Protein AF-A0A2V7W7E6-F1 (afdb_monomer_lite)

pLDDT: mean 88.22, std 9.23, range [43.12, 97.62]

Structure (mmCIF, N/CA/C/O backbone):
data_AF-A0A2V7W7E6-F1
#
_entry.id   AF-A0A2V7W7E6-F1
#
loop_
_atom_site.group_PDB
_atom_site.id
_atom_site.type_symbol
_atom_site.label_atom_id
_atom_site.label_alt_id
_atom_site.label_comp_id
_atom_site.label_asym_id
_atom_site.label_entity_id
_atom_site.label_seq_id
_atom_site.pdbx_PDB_ins_code
_atom_site.Cartn_x
_atom_site.Cartn_y
_atom_site.Cartn_z
_atom_site.occupancy
_atom_site.B_iso_or_equiv
_atom_site.auth_seq_id
_atom_site.auth_comp_id
_atom_site.auth_asym_id
_atom_site.auth_atom_id
_atom_site.pdbx_PDB_model_num
ATOM 1 N N . MET A 1 1 ? 12.373 9.291 -19.779 1.00 54.78 1 MET A N 1
ATOM 2 C CA . MET A 1 1 ? 11.940 7.943 -19.350 1.00 54.78 1 MET A CA 1
ATOM 3 C C . MET A 1 1 ? 12.968 7.385 -18.376 1.00 54.78 1 MET A C 1
ATOM 5 O O . MET A 1 1 ? 14.149 7.639 -18.595 1.00 54.78 1 MET A O 1
ATOM 9 N N . PRO A 1 2 ? 12.570 6.693 -17.296 1.00 66.94 2 PRO A N 1
ATOM 10 C CA . PRO A 1 2 ? 13.534 6.055 -16.407 1.00 66.94 2 PRO A CA 1
ATOM 11 C C . PRO A 1 2 ? 14.239 4.901 -17.140 1.00 66.94 2 PRO A C 1
ATOM 13 O O . PRO A 1 2 ? 13.585 4.054 -17.746 1.00 66.94 2 PRO A O 1
ATOM 16 N N . ALA A 1 3 ? 15.571 4.898 -17.109 1.00 74.94 3 ALA A N 1
ATOM 17 C CA . ALA A 1 3 ? 16.390 3.799 -17.614 1.00 74.94 3 ALA A CA 1
ATOM 18 C C . ALA A 1 3 ? 16.400 2.617 -16.622 1.00 74.94 3 ALA A C 1
ATOM 20 O O . ALA A 1 3 ? 16.005 2.760 -15.461 1.00 74.94 3 ALA A O 1
ATOM 21 N N . GLY A 1 4 ? 16.863 1.450 -17.076 1.00 86.81 4 GLY A N 1
ATOM 22 C CA . GLY A 1 4 ? 17.044 0.270 -16.226 1.00 86.81 4 GLY A CA 1
ATOM 23 C C . GLY A 1 4 ? 15.737 -0.484 -15.927 1.00 86.81 4 GLY A C 1
ATOM 24 O O . GLY A 1 4 ? 14.875 -0.576 -16.809 1.00 86.81 4 GLY A O 1
ATOM 25 N N . PRO A 1 5 ? 15.551 -1.031 -14.712 1.00 91.25 5 PRO A N 1
ATOM 26 C CA . PRO A 1 5 ? 14.478 -1.984 -14.401 1.00 91.25 5 PRO A CA 1
ATOM 27 C C . PRO A 1 5 ? 13.073 -1.365 -14.437 1.00 91.25 5 PRO A C 1
ATOM 29 O O . PRO A 1 5 ? 12.086 -2.090 -14.446 1.00 91.25 5 PRO A O 1
ATOM 32 N N . PHE A 1 6 ? 12.967 -0.033 -14.501 1.00 93.38 6 PHE A N 1
ATOM 33 C CA . PHE A 1 6 ? 11.702 0.709 -14.585 1.00 93.38 6 PHE A CA 1
ATOM 34 C C . PHE A 1 6 ? 11.316 1.112 -16.020 1.00 93.38 6 PHE A C 1
ATOM 36 O O . PHE A 1 6 ? 10.389 1.898 -16.217 1.00 93.38 6 PHE A O 1
ATOM 43 N N . SER A 1 7 ? 12.024 0.606 -17.031 1.00 91.69 7 SER A N 1
ATOM 44 C CA . SER A 1 7 ? 11.777 0.912 -18.449 1.00 91.69 7 SER A CA 1
ATOM 45 C C . SER A 1 7 ? 10.633 0.104 -19.072 1.00 91.69 7 SER A C 1
ATOM 47 O O . SER A 1 7 ? 10.219 0.390 -20.197 1.00 91.69 7 SER A O 1
ATOM 49 N N . GLN A 1 8 ? 10.062 -0.856 -18.340 1.00 92.69 8 GLN A N 1
ATOM 50 C CA . GLN A 1 8 ? 8.963 -1.688 -18.825 1.00 92.69 8 GLN A CA 1
ATOM 51 C C . GLN A 1 8 ? 7.612 -0.980 -18.696 1.00 92.69 8 GLN A C 1
ATOM 53 O O . GLN A 1 8 ? 7.418 -0.108 -17.839 1.00 92.69 8 GLN A O 1
ATOM 58 N N . THR A 1 9 ? 6.673 -1.343 -19.566 1.00 92.06 9 THR A N 1
ATOM 59 C CA . THR A 1 9 ? 5.262 -0.927 -19.490 1.00 92.06 9 THR A CA 1
ATOM 60 C C . THR A 1 9 ? 4.426 -1.911 -18.677 1.00 92.06 9 THR A C 1
ATOM 62 O O . THR A 1 9 ? 3.345 -1.556 -18.212 1.00 92.06 9 THR A O 1
ATOM 65 N N . ARG A 1 10 ? 4.934 -3.130 -18.460 1.00 94.12 10 ARG A N 1
ATOM 66 C CA . ARG A 1 10 ? 4.242 -4.198 -17.746 1.00 94.12 10 ARG A CA 1
ATOM 67 C C . ARG A 1 10 ? 5.158 -4.874 -16.733 1.00 94.12 10 ARG A C 1
ATOM 69 O O . ARG A 1 10 ? 6.308 -5.178 -17.036 1.00 94.12 10 ARG A O 1
ATOM 76 N N . TYR A 1 11 ? 4.632 -5.093 -15.530 1.00 95.06 11 TYR A N 1
ATOM 77 C CA . TYR A 1 11 ? 5.351 -5.682 -14.402 1.00 95.06 11 TYR A CA 1
ATOM 78 C C . TYR A 1 11 ? 4.502 -6.760 -13.744 1.00 95.06 11 TYR A C 1
ATOM 80 O O . TYR A 1 11 ? 3.353 -6.507 -13.381 1.00 95.06 11 TYR A O 1
ATOM 88 N N . ARG A 1 12 ? 5.079 -7.942 -13.543 1.00 93.88 12 ARG A N 1
ATOM 89 C CA . ARG A 1 12 ? 4.431 -9.092 -12.904 1.00 93.88 12 ARG A CA 1
ATOM 90 C C . ARG A 1 12 ? 4.975 -9.286 -11.498 1.00 93.88 12 ARG A C 1
ATOM 92 O O . ARG A 1 12 ? 6.182 -9.445 -11.323 1.00 93.88 12 ARG A O 1
ATOM 99 N N . PHE A 1 13 ? 4.098 -9.300 -10.507 1.00 92.88 13 PHE A N 1
ATOM 100 C CA . PHE A 1 13 ? 4.447 -9.488 -9.104 1.00 92.88 13 PHE A CA 1
ATOM 101 C C . PHE A 1 13 ? 4.270 -10.954 -8.714 1.00 92.88 13 PHE A C 1
ATOM 103 O O . PHE A 1 13 ? 3.346 -11.623 -9.171 1.00 92.88 13 PHE A O 1
ATOM 110 N N . THR A 1 14 ? 5.157 -11.473 -7.863 1.00 86.81 14 THR A N 1
ATOM 111 C CA . THR A 1 14 ? 4.981 -12.826 -7.320 1.00 86.81 14 THR A CA 1
ATOM 112 C C . THR A 1 14 ? 3.738 -12.877 -6.409 1.00 86.81 14 THR A C 1
ATOM 114 O O . THR A 1 14 ? 3.694 -12.145 -5.415 1.00 86.81 14 THR A O 1
ATOM 117 N N . PRO A 1 15 ? 2.752 -13.748 -6.691 1.00 78.50 15 PRO A N 1
ATOM 118 C CA . PRO A 1 15 ? 1.556 -13.910 -5.866 1.00 78.50 15 PRO A CA 1
ATOM 119 C C . PRO A 1 15 ? 1.848 -14.631 -4.542 1.00 78.50 15 PRO A C 1
ATOM 121 O O . PRO A 1 15 ? 2.734 -15.477 -4.470 1.00 78.50 15 PRO A O 1
ATOM 124 N N . GLY A 1 16 ? 1.016 -14.389 -3.521 1.00 71.50 16 GLY A N 1
ATOM 125 C CA . GLY A 1 16 ? 0.849 -15.320 -2.390 1.00 71.50 16 GLY A CA 1
ATOM 126 C C . GLY A 1 16 ? 2.050 -15.478 -1.449 1.00 71.50 16 GLY A C 1
ATOM 127 O O . GLY A 1 16 ? 2.175 -16.508 -0.793 1.00 71.50 16 GLY A O 1
ATOM 128 N N . LEU A 1 17 ? 2.924 -14.477 -1.382 1.00 74.19 17 LEU A N 1
ATOM 129 C CA . LEU A 1 17 ? 4.140 -14.519 -0.570 1.00 74.19 17 LEU A CA 1
ATOM 130 C C . LEU A 1 17 ? 3.857 -14.455 0.931 1.00 74.19 17 LEU A C 1
ATOM 132 O O . LEU A 1 17 ? 3.048 -13.644 1.395 1.00 74.19 17 LEU A O 1
ATOM 136 N N . ARG A 1 18 ? 4.607 -15.235 1.711 1.00 76.19 18 ARG A N 1
ATOM 137 C CA . ARG A 1 18 ? 4.591 -15.145 3.176 1.00 76.19 18 ARG A CA 1
ATOM 138 C C . ARG A 1 18 ? 5.444 -13.972 3.663 1.00 76.19 18 ARG A C 1
ATOM 140 O O . ARG A 1 18 ? 6.273 -13.415 2.942 1.00 76.19 18 ARG A O 1
ATOM 147 N N . SER A 1 19 ? 5.231 -13.586 4.920 1.00 77.44 19 SER A N 1
ATOM 148 C CA . SER A 1 19 ? 6.038 -12.562 5.596 1.00 77.44 19 SER A CA 1
ATOM 149 C C . SER A 1 19 ? 7.525 -12.909 5.529 1.00 77.44 19 SER A C 1
ATOM 151 O O . SER A 1 19 ? 7.917 -13.994 5.949 1.00 77.44 19 SER A O 1
ATOM 153 N N . GLY A 1 20 ? 8.363 -11.972 5.083 1.00 79.38 20 GLY A N 1
ATOM 154 C CA . GLY A 1 20 ? 9.818 -12.136 5.091 1.00 79.38 20 GLY A CA 1
ATOM 155 C C . GLY A 1 20 ? 10.405 -12.913 3.909 1.00 79.38 20 GLY A C 1
ATOM 156 O O . GLY A 1 20 ? 11.633 -12.932 3.784 1.00 79.38 20 GLY A O 1
ATOM 157 N N . GLU A 1 21 ? 9.575 -13.496 3.039 1.00 87.31 21 GLU A N 1
ATOM 158 C CA . GLU A 1 21 ? 10.022 -14.132 1.795 1.00 87.31 21 GLU A CA 1
ATOM 159 C C . GLU A 1 21 ? 10.480 -13.093 0.766 1.00 87.31 21 GLU A C 1
ATOM 161 O O . GLU A 1 21 ? 10.015 -11.947 0.754 1.00 87.31 21 GLU A O 1
ATOM 166 N N . THR A 1 22 ? 11.397 -13.500 -0.110 1.00 89.44 22 THR A N 1
ATOM 167 C CA . THR A 1 22 ? 11.842 -12.668 -1.228 1.00 89.44 22 THR A CA 1
ATOM 168 C C . THR A 1 22 ? 10.785 -12.677 -2.326 1.00 89.44 22 THR A C 1
ATOM 170 O O . THR A 1 22 ? 10.455 -13.707 -2.909 1.00 89.44 22 THR A O 1
ATOM 173 N N . ALA A 1 23 ? 10.254 -11.497 -2.604 1.00 91.31 23 ALA A N 1
ATOM 174 C CA . ALA A 1 23 ? 9.365 -11.210 -3.706 1.00 91.31 23 ALA A CA 1
ATOM 175 C C . ALA A 1 23 ? 10.165 -10.808 -4.944 1.00 91.31 23 ALA A C 1
ATOM 177 O O . ALA A 1 23 ? 11.204 -10.155 -4.829 1.00 91.31 23 ALA A O 1
ATOM 178 N N . HIS A 1 24 ? 9.632 -11.116 -6.124 1.00 93.88 24 HIS A N 1
ATOM 179 C CA . HIS A 1 24 ? 10.216 -10.704 -7.394 1.00 93.88 24 HIS A CA 1
ATOM 180 C C . HIS A 1 24 ? 9.187 -9.945 -8.224 1.00 93.88 24 HIS A C 1
ATOM 182 O O . HIS A 1 24 ? 8.002 -10.287 -8.234 1.00 93.88 24 HIS A O 1
ATOM 188 N N . ILE A 1 25 ? 9.671 -8.935 -8.934 1.00 94.81 25 ILE A N 1
ATOM 189 C CA . ILE A 1 25 ? 8.948 -8.214 -9.972 1.00 94.81 25 ILE A CA 1
ATOM 190 C C . ILE A 1 25 ? 9.617 -8.583 -11.290 1.00 94.81 25 ILE A C 1
ATOM 192 O O . ILE A 1 25 ? 10.832 -8.431 -11.427 1.00 94.81 25 ILE A O 1
ATOM 196 N N . ARG A 1 26 ? 8.838 -9.108 -12.231 1.00 95.06 26 ARG A N 1
ATOM 197 C CA . ARG A 1 26 ? 9.321 -9.624 -13.514 1.00 95.06 26 ARG A CA 1
ATOM 198 C C . ARG A 1 26 ? 8.753 -8.834 -14.684 1.00 95.06 26 ARG A C 1
ATOM 200 O O . ARG A 1 26 ? 7.697 -8.215 -14.547 1.00 95.06 26 ARG A O 1
ATOM 207 N N . ASP A 1 27 ? 9.437 -8.880 -15.818 1.00 94.00 27 ASP A N 1
ATOM 208 C CA . ASP A 1 27 ? 8.866 -8.462 -17.099 1.00 94.00 27 ASP A CA 1
ATOM 209 C C . ASP A 1 27 ? 7.918 -9.535 -17.674 1.00 94.00 27 ASP A C 1
ATOM 211 O O . ASP A 1 27 ? 7.636 -10.560 -17.042 1.00 94.00 27 ASP A O 1
ATOM 215 N N . ASP A 1 28 ? 7.406 -9.297 -18.883 1.00 89.06 28 ASP A N 1
ATOM 216 C CA . ASP A 1 28 ? 6.559 -10.259 -19.596 1.00 89.06 28 ASP A CA 1
ATOM 217 C C . ASP A 1 28 ? 7.300 -11.517 -20.064 1.00 89.06 28 ASP A C 1
ATOM 219 O O . ASP A 1 28 ? 6.672 -12.563 -20.213 1.00 89.06 28 ASP A O 1
ATOM 223 N N . GLY A 1 29 ? 8.621 -11.444 -20.246 1.00 89.31 29 GLY A N 1
ATOM 224 C CA . GLY A 1 29 ? 9.468 -12.596 -20.556 1.00 89.31 29 GLY A CA 1
ATOM 225 C C . GLY A 1 29 ? 9.818 -13.444 -19.329 1.00 89.31 29 GLY A C 1
ATOM 226 O O . GLY A 1 29 ? 10.471 -14.476 -19.462 1.00 89.31 29 GLY A O 1
ATOM 227 N N . GLY A 1 30 ? 9.404 -13.022 -18.129 1.00 89.56 30 GLY A N 1
ATOM 228 C CA . GLY A 1 30 ? 9.716 -13.691 -16.870 1.00 89.56 30 GLY A CA 1
ATOM 229 C C . GLY A 1 30 ? 11.090 -13.339 -16.292 1.00 89.56 30 GLY A C 1
ATOM 230 O O . GLY A 1 30 ? 11.458 -13.882 -15.246 1.00 89.56 30 GLY A O 1
ATOM 231 N N . LYS A 1 31 ? 11.838 -12.413 -16.902 1.00 93.75 31 LYS A N 1
ATOM 232 C CA . LYS A 1 31 ? 13.107 -11.927 -16.356 1.00 93.75 31 LYS A CA 1
ATOM 233 C C . LYS A 1 31 ? 12.832 -11.127 -15.089 1.00 93.75 31 LYS A C 1
ATOM 235 O O . LYS A 1 31 ? 11.959 -10.262 -15.062 1.00 93.75 31 LYS A O 1
ATOM 240 N N . VAL A 1 32 ? 13.588 -11.402 -14.030 1.00 94.81 32 VAL A N 1
ATOM 241 C CA . VAL A 1 32 ? 13.523 -10.625 -12.788 1.00 94.81 32 VAL A CA 1
ATOM 242 C C . VAL A 1 32 ? 14.106 -9.235 -13.042 1.00 94.81 32 VAL A C 1
ATOM 244 O O . VAL A 1 32 ? 15.223 -9.112 -13.529 1.00 94.81 32 VAL A O 1
ATOM 247 N N . LEU A 1 33 ? 13.325 -8.203 -12.731 1.00 96.06 33 LEU A N 1
ATOM 248 C CA . LEU A 1 33 ? 13.725 -6.797 -12.820 1.00 96.06 33 LEU A CA 1
ATOM 249 C C . LEU A 1 33 ? 14.057 -6.231 -11.443 1.00 96.06 33 LEU A C 1
ATOM 251 O O . LEU A 1 33 ? 14.965 -5.428 -11.299 1.00 96.06 33 LEU A O 1
ATOM 255 N N . LEU A 1 34 ? 13.259 -6.596 -10.437 1.00 96.75 34 LEU A N 1
ATOM 256 C CA . LEU A 1 34 ? 13.415 -6.110 -9.072 1.00 96.75 34 LEU A CA 1
ATOM 257 C C . LEU A 1 34 ? 13.117 -7.235 -8.086 1.00 96.75 34 LEU A C 1
ATOM 259 O O . LEU A 1 34 ? 12.297 -8.120 -8.345 1.00 96.75 34 LEU A O 1
ATOM 263 N N . SER A 1 35 ? 13.735 -7.163 -6.916 1.00 95.44 35 SER A N 1
ATOM 264 C CA . SER A 1 35 ? 13.437 -8.031 -5.779 1.00 95.44 35 SER A CA 1
ATOM 265 C C . SER A 1 35 ? 13.205 -7.209 -4.518 1.00 95.44 35 SER A C 1
ATOM 267 O O . SER A 1 35 ? 13.750 -6.121 -4.370 1.00 95.44 35 SER A O 1
ATOM 269 N N . TYR A 1 36 ? 12.361 -7.683 -3.610 1.00 93.56 36 TYR A N 1
ATOM 270 C CA . TYR A 1 36 ? 12.146 -7.032 -2.316 1.00 93.56 36 TYR A CA 1
ATOM 271 C C . TYR A 1 36 ? 11.750 -8.060 -1.268 1.00 93.56 36 TYR A C 1
ATOM 273 O O . TYR A 1 36 ? 11.323 -9.164 -1.593 1.00 93.56 36 TYR A O 1
ATOM 281 N N . ARG A 1 37 ? 11.862 -7.703 0.011 1.00 89.81 37 ARG A N 1
ATOM 282 C CA . ARG A 1 37 ? 11.389 -8.571 1.090 1.00 89.81 37 ARG A CA 1
ATOM 283 C C . ARG A 1 37 ? 9.917 -8.302 1.364 1.00 89.81 37 ARG A C 1
ATOM 285 O O . ARG A 1 37 ? 9.548 -7.168 1.670 1.00 89.81 37 ARG A O 1
ATOM 292 N N . SER A 1 38 ? 9.083 -9.335 1.277 1.00 83.88 38 SER A N 1
ATOM 293 C CA . SER A 1 38 ? 7.659 -9.232 1.587 1.00 83.88 38 SER A CA 1
ATOM 294 C C . SER A 1 38 ? 7.467 -8.669 2.995 1.00 83.88 38 SER A C 1
ATOM 296 O O . SER A 1 38 ? 7.972 -9.209 3.982 1.00 83.88 38 SER A O 1
ATOM 298 N N . PHE A 1 39 ? 6.719 -7.572 3.077 1.00 82.31 39 PHE A N 1
ATOM 299 C CA . PHE A 1 39 ? 6.353 -6.906 4.325 1.00 82.31 39 PHE A CA 1
ATOM 300 C C . PHE A 1 39 ? 4.924 -7.250 4.762 1.00 82.31 39 PHE A C 1
ATOM 302 O O . PHE A 1 39 ? 4.351 -6.539 5.596 1.00 82.31 39 PHE A O 1
ATOM 309 N N . ALA A 1 40 ? 4.342 -8.320 4.206 1.00 71.31 40 ALA A N 1
ATOM 310 C CA . ALA A 1 40 ? 3.079 -8.874 4.669 1.00 71.31 40 ALA A CA 1
ATOM 311 C C . ALA A 1 40 ? 3.217 -9.214 6.159 1.00 71.31 40 ALA A C 1
ATOM 313 O O . ALA A 1 40 ? 3.856 -10.188 6.525 1.00 71.31 40 ALA A O 1
ATOM 314 N N . SER A 1 41 ? 2.686 -8.368 7.040 1.00 69.88 41 SER A N 1
ATOM 315 C CA . SER A 1 41 ? 2.941 -8.486 8.474 1.00 69.88 41 SER A CA 1
ATOM 316 C C . SER A 1 41 ? 1.816 -9.256 9.150 1.00 69.88 41 SER A C 1
ATOM 318 O O . SER A 1 41 ? 0.714 -8.730 9.315 1.00 69.88 41 SER A O 1
ATOM 320 N N . VAL A 1 42 ? 2.119 -10.474 9.608 1.00 73.00 42 VAL A N 1
ATOM 321 C CA . VAL A 1 42 ? 1.219 -11.249 10.481 1.00 73.00 42 VAL A CA 1
ATOM 322 C C . VAL A 1 42 ? 0.868 -10.435 11.732 1.00 73.00 42 VAL A C 1
ATOM 324 O O . VAL A 1 42 ? -0.295 -10.372 12.122 1.00 73.00 42 VAL A O 1
ATOM 327 N N . ILE A 1 43 ? 1.846 -9.712 12.292 1.00 77.00 43 ILE A N 1
ATOM 328 C CA . ILE A 1 43 ? 1.657 -8.810 13.438 1.00 77.00 43 ILE A CA 1
ATOM 329 C C . ILE A 1 43 ? 0.624 -7.726 13.109 1.00 77.00 43 ILE A C 1
ATOM 331 O O . ILE A 1 43 ? -0.279 -7.484 13.902 1.00 77.00 43 ILE A O 1
ATOM 335 N N . GLY A 1 44 ? 0.706 -7.102 11.931 1.00 76.88 44 GLY A N 1
ATOM 336 C CA . GLY A 1 44 ? -0.263 -6.091 11.500 1.00 76.88 44 GLY A CA 1
ATOM 337 C C . GLY A 1 44 ? -1.688 -6.639 11.345 1.00 76.88 44 GLY A C 1
ATOM 338 O O . GLY A 1 44 ? -2.648 -5.963 11.727 1.00 76.88 44 GLY A O 1
ATOM 339 N N . VAL A 1 45 ? -1.837 -7.865 10.831 1.00 77.56 45 VAL A N 1
ATOM 340 C CA . VAL A 1 45 ? -3.142 -8.543 10.714 1.00 77.56 45 VAL A CA 1
ATOM 341 C C . VAL A 1 45 ? -3.724 -8.838 12.097 1.00 77.56 45 VAL A C 1
ATOM 343 O O . VAL A 1 45 ? -4.862 -8.454 12.370 1.00 77.56 45 VAL A O 1
ATOM 346 N N . ILE A 1 46 ? -2.935 -9.449 12.986 1.00 83.06 46 ILE A N 1
ATOM 347 C CA . ILE A 1 46 ? -3.343 -9.762 14.362 1.00 83.06 46 ILE A CA 1
ATOM 348 C C . ILE A 1 46 ? -3.706 -8.480 15.116 1.00 83.06 46 ILE A C 1
ATOM 350 O O . ILE A 1 46 ? -4.774 -8.397 15.713 1.00 83.06 46 ILE A O 1
ATOM 354 N N . ALA A 1 47 ? -2.873 -7.443 15.033 1.00 85.25 47 ALA A N 1
ATOM 355 C CA . ALA A 1 47 ? -3.132 -6.161 15.674 1.00 85.25 47 ALA A CA 1
ATOM 356 C C . ALA A 1 47 ? -4.436 -5.519 15.183 1.00 85.25 47 ALA A C 1
ATOM 358 O O . ALA A 1 47 ? -5.198 -4.985 15.987 1.00 85.25 47 ALA A O 1
ATOM 359 N N . THR A 1 48 ? -4.734 -5.604 13.881 1.00 83.44 48 THR A N 1
ATOM 360 C CA . THR A 1 48 ? -6.001 -5.107 13.319 1.00 83.44 48 THR A CA 1
ATOM 361 C C . THR A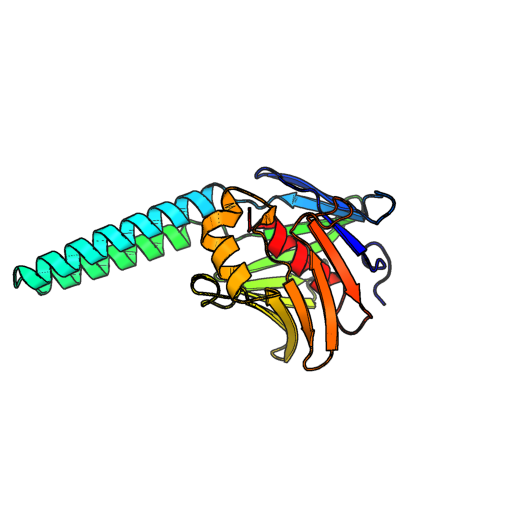 1 48 ? -7.197 -5.885 13.870 1.00 83.44 48 THR A C 1
ATOM 363 O O . THR A 1 48 ? -8.195 -5.273 14.248 1.00 83.44 48 THR A O 1
ATOM 366 N N . LEU A 1 49 ? -7.091 -7.216 13.955 1.00 86.69 49 LEU A N 1
ATOM 367 C CA . LEU A 1 49 ? -8.133 -8.077 14.518 1.00 86.69 49 LEU A CA 1
ATOM 368 C C . LEU A 1 49 ? -8.392 -7.744 15.996 1.00 86.69 49 LEU A C 1
ATOM 370 O O . LEU A 1 49 ? -9.528 -7.457 16.365 1.00 86.69 49 LEU A O 1
ATOM 374 N N . ILE A 1 50 ? -7.339 -7.723 16.820 1.00 91.88 50 ILE A N 1
ATOM 375 C CA . ILE A 1 50 ? -7.433 -7.423 18.256 1.00 91.88 50 ILE A CA 1
ATOM 376 C C . ILE A 1 50 ? -7.999 -6.017 18.469 1.00 91.88 50 ILE A C 1
ATOM 378 O O . ILE A 1 50 ? -8.901 -5.843 19.281 1.00 91.88 50 ILE A O 1
ATOM 382 N N . THR A 1 51 ? -7.539 -5.024 17.699 1.00 91.25 51 THR A N 1
ATOM 383 C CA . THR A 1 51 ? -8.087 -3.658 17.761 1.00 91.25 51 THR A CA 1
ATOM 384 C C . THR A 1 51 ? -9.588 -3.654 17.474 1.00 91.25 51 THR A C 1
ATOM 386 O O . THR A 1 51 ? -10.340 -2.984 18.175 1.00 91.25 51 THR A O 1
ATOM 389 N N . GLY A 1 52 ? -10.042 -4.419 16.476 1.00 90.12 52 GLY A N 1
ATOM 390 C CA . GLY A 1 52 ? -11.463 -4.563 16.166 1.00 90.12 52 GLY A CA 1
ATOM 391 C C . GLY A 1 52 ? -12.265 -5.138 17.334 1.00 90.12 52 GLY A C 1
ATOM 392 O O . GLY A 1 52 ? -13.282 -4.563 17.712 1.00 90.12 52 GLY A O 1
ATOM 393 N N . VAL A 1 53 ? -11.780 -6.223 17.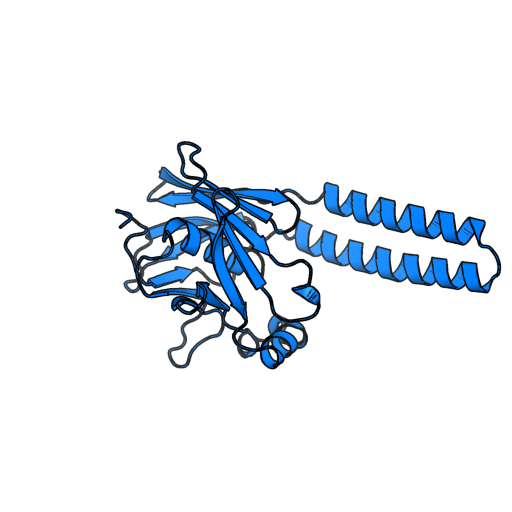945 1.00 93.75 53 VAL A N 1
ATOM 394 C CA . VAL A 1 53 ? -12.421 -6.845 19.119 1.00 93.75 53 VAL A CA 1
ATOM 395 C C . VAL A 1 53 ? -12.490 -5.868 20.295 1.00 93.75 53 VAL A C 1
ATOM 397 O O . VAL A 1 53 ? -13.561 -5.697 20.872 1.00 93.75 53 VAL A O 1
ATOM 400 N N . VAL A 1 54 ? -11.384 -5.184 20.611 1.00 95.44 54 VAL A N 1
ATOM 401 C CA . VAL A 1 54 ? -11.314 -4.186 21.692 1.00 95.44 54 VAL A CA 1
ATOM 402 C C . VAL A 1 54 ? -12.316 -3.059 21.466 1.00 95.44 54 VAL A C 1
ATOM 404 O O . VAL A 1 54 ? -13.039 -2.698 22.388 1.00 95.44 54 VAL A O 1
ATOM 407 N N . LEU A 1 55 ? -12.405 -2.526 20.244 1.00 94.50 55 LEU A N 1
ATOM 408 C CA . LEU A 1 55 ? -13.355 -1.460 19.925 1.00 94.50 55 LEU A CA 1
ATOM 409 C C . LEU A 1 55 ? -14.806 -1.931 20.054 1.00 94.50 55 LEU A C 1
ATOM 411 O O . LEU A 1 55 ? -15.612 -1.221 20.644 1.00 94.50 55 LEU A O 1
ATOM 415 N N . ILE A 1 56 ? -15.142 -3.116 19.537 1.00 95.69 56 ILE A N 1
ATOM 416 C CA . ILE A 1 56 ? -16.510 -3.650 19.606 1.00 95.69 56 ILE A CA 1
ATOM 417 C C . ILE A 1 56 ? -16.914 -3.900 21.062 1.00 95.69 56 ILE A C 1
ATOM 419 O O . ILE A 1 56 ? -17.950 -3.403 21.502 1.00 95.69 56 ILE A O 1
ATOM 423 N N . ALA A 1 57 ? -16.088 -4.629 21.818 1.00 96.62 57 ALA A N 1
ATOM 424 C CA . ALA A 1 57 ? -16.360 -4.940 23.218 1.00 96.62 57 ALA A CA 1
ATOM 425 C C . ALA A 1 57 ? -16.396 -3.672 24.084 1.00 96.62 57 ALA A C 1
ATOM 427 O O . ALA A 1 57 ? -17.291 -3.512 24.911 1.00 96.62 57 ALA A O 1
ATOM 428 N N . GLY A 1 58 ? -15.464 -2.744 23.855 1.00 96.50 58 GLY A N 1
ATOM 429 C CA . GLY A 1 58 ? -15.393 -1.476 24.571 1.00 96.50 58 GLY A CA 1
ATOM 430 C C . GLY A 1 58 ? -16.602 -0.580 24.316 1.00 96.50 58 GLY A C 1
ATOM 431 O O . GLY A 1 58 ? -17.208 -0.099 25.268 1.00 96.50 58 GLY A O 1
ATOM 432 N N . ILE A 1 59 ? -17.024 -0.419 23.055 1.00 97.00 59 ILE A N 1
ATOM 433 C CA . ILE A 1 59 ? -18.235 0.344 22.707 1.00 97.00 59 ILE A CA 1
ATOM 434 C C . ILE A 1 59 ? -19.479 -0.309 23.319 1.00 97.00 59 ILE A C 1
ATOM 436 O O . ILE A 1 59 ? -20.303 0.396 23.900 1.00 97.00 59 ILE A O 1
ATOM 440 N N . ALA A 1 60 ? -19.611 -1.637 23.234 1.00 97.44 60 ALA A N 1
ATOM 441 C CA . ALA A 1 60 ? -20.731 -2.356 23.839 1.00 97.44 60 ALA A CA 1
ATOM 442 C C . ALA A 1 60 ? -20.785 -2.143 25.363 1.00 97.44 60 ALA A C 1
ATOM 444 O O . ALA A 1 60 ? -21.845 -1.818 25.898 1.00 97.44 60 ALA A O 1
ATOM 445 N N . GLY A 1 61 ? -19.641 -2.237 26.048 1.00 97.19 61 GLY A N 1
ATOM 446 C CA . GLY A 1 61 ? -19.532 -1.962 27.482 1.00 97.19 61 GLY A CA 1
ATOM 447 C C . GLY A 1 61 ? -19.860 -0.510 27.842 1.00 97.19 61 GLY A C 1
ATOM 448 O O . GLY A 1 61 ? -20.601 -0.260 28.790 1.00 97.19 61 GLY A O 1
ATOM 449 N N . THR A 1 62 ? -19.380 0.462 27.062 1.00 97.44 62 THR A N 1
ATOM 450 C CA . THR A 1 62 ? -19.727 1.880 27.243 1.00 97.44 62 THR A CA 1
ATOM 451 C C . THR A 1 62 ? -21.232 2.110 27.098 1.00 97.44 62 THR A C 1
ATOM 453 O O . THR A 1 62 ? -21.822 2.779 27.943 1.00 97.44 62 THR A O 1
ATOM 456 N N . LEU A 1 63 ? -21.869 1.545 26.066 1.00 97.44 63 LEU A N 1
ATOM 457 C CA . LEU A 1 63 ? -23.314 1.674 25.845 1.00 97.44 63 LEU A CA 1
ATOM 458 C C . LEU A 1 63 ? -24.125 1.038 26.978 1.00 97.44 63 LEU A C 1
ATOM 460 O O . LEU A 1 63 ? -25.094 1.637 27.443 1.00 97.44 63 LEU A O 1
ATOM 464 N N . PHE A 1 64 ? -23.700 -0.130 27.459 1.00 97.62 64 PHE A N 1
ATOM 465 C CA . PHE A 1 64 ? -24.308 -0.793 28.609 1.00 97.62 64 PHE A CA 1
ATOM 466 C C . PHE A 1 64 ? -24.244 0.084 29.871 1.00 97.62 64 PHE A C 1
ATOM 468 O O . PHE A 1 64 ? -25.263 0.322 30.510 1.00 97.62 64 PHE A O 1
ATOM 475 N N . LEU A 1 65 ? -23.083 0.672 30.179 1.00 97.50 65 LEU A N 1
ATOM 476 C CA . LEU A 1 65 ? -22.915 1.549 31.346 1.00 97.50 65 LEU A CA 1
ATOM 477 C C . LEU A 1 65 ? -23.713 2.859 31.247 1.00 97.50 65 LEU A C 1
ATOM 479 O O . LEU A 1 65 ? -24.165 3.389 32.264 1.00 97.50 65 LEU A O 1
ATOM 483 N N . ILE A 1 66 ? -23.895 3.392 30.033 1.00 96.81 66 ILE A N 1
ATOM 484 C CA . ILE A 1 66 ? -24.796 4.530 29.791 1.00 96.81 66 ILE A CA 1
ATOM 485 C C . ILE A 1 66 ? -26.239 4.121 30.096 1.00 96.81 66 ILE A C 1
ATOM 487 O O . ILE A 1 66 ? -26.954 4.867 30.765 1.00 96.81 66 ILE A O 1
ATOM 491 N N . HIS A 1 67 ? -26.653 2.934 29.648 1.00 97.12 67 HIS A N 1
ATOM 492 C CA . HIS A 1 67 ? -27.984 2.399 29.920 1.00 97.12 67 HIS A CA 1
ATOM 493 C C . HIS A 1 67 ? -28.228 2.188 31.426 1.00 97.12 67 HIS A C 1
ATOM 495 O O . HIS A 1 67 ? -29.290 2.545 31.931 1.00 97.12 67 HIS A O 1
ATOM 501 N N . GLU A 1 68 ? -27.212 1.739 32.170 1.00 97.31 68 GLU A N 1
ATOM 502 C CA . GLU A 1 68 ? -27.226 1.631 33.639 1.00 97.31 68 GLU A CA 1
ATOM 503 C C . GLU A 1 68 ? -27.111 2.979 34.379 1.00 97.31 68 GLU A C 1
ATOM 505 O O . GLU A 1 68 ? -26.964 3.012 35.602 1.00 97.31 68 GLU A O 1
ATOM 510 N N . LYS A 1 69 ? -27.157 4.112 33.666 1.00 96.94 69 LYS A N 1
ATOM 511 C CA . LYS A 1 69 ? -27.057 5.466 34.240 1.00 96.94 69 LYS A CA 1
ATOM 512 C C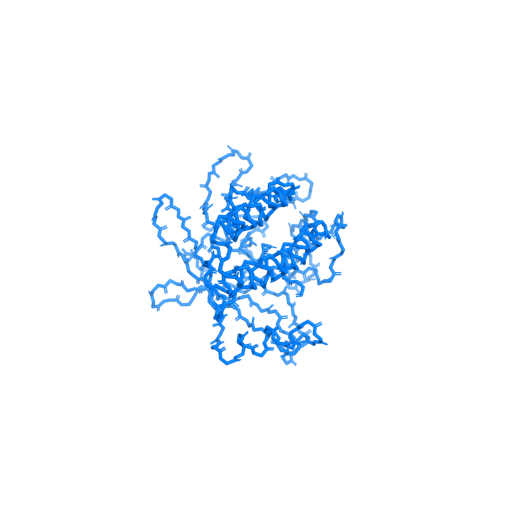 . LYS A 1 69 ? -25.771 5.690 35.047 1.00 96.94 69 LYS A C 1
ATOM 514 O O . LYS A 1 69 ? -25.752 6.475 35.992 1.00 96.94 69 LYS A O 1
ATOM 519 N N . SER A 1 70 ? -24.675 5.046 34.642 1.00 96.56 70 SER A N 1
ATOM 520 C CA . SER A 1 70 ? -23.343 5.191 35.241 1.00 96.56 70 SER A CA 1
ATOM 521 C C . SER A 1 70 ? -22.381 5.952 34.306 1.00 96.56 70 SER A C 1
ATOM 523 O O . SER A 1 70 ? -21.389 5.381 33.838 1.00 96.56 70 SER A O 1
ATOM 525 N N . PRO A 1 71 ? -22.616 7.252 34.021 1.00 93.44 71 PRO A N 1
ATOM 526 C CA . PRO A 1 71 ? -21.910 7.984 32.965 1.00 93.44 71 PRO A CA 1
ATOM 527 C C . PRO A 1 71 ? -20.405 8.110 33.218 1.00 93.44 71 PRO A C 1
ATOM 529 O O . PRO A 1 71 ? -19.617 8.001 32.282 1.00 93.44 71 PRO A O 1
ATOM 532 N N . LEU A 1 72 ? -19.980 8.268 34.477 1.00 96.75 72 LEU A N 1
ATOM 533 C CA . LEU A 1 72 ? -18.557 8.356 34.816 1.00 96.75 72 LEU A CA 1
ATOM 534 C C . LEU A 1 72 ? -17.810 7.066 34.442 1.00 96.75 72 LEU A C 1
ATOM 536 O O . LEU A 1 72 ? -16.746 7.117 33.829 1.00 96.75 72 LEU A O 1
ATOM 540 N N . ARG A 1 73 ? -18.395 5.900 34.752 1.00 96.94 73 ARG A N 1
ATOM 541 C CA . ARG A 1 73 ? -17.820 4.592 34.400 1.00 96.94 73 ARG A CA 1
ATOM 542 C C . ARG A 1 73 ? -17.797 4.392 32.886 1.00 96.94 73 ARG A C 1
ATOM 544 O O . ARG A 1 73 ? -16.808 3.892 32.360 1.00 96.94 73 ARG A O 1
ATOM 551 N N . ALA A 1 74 ? -18.845 4.831 32.186 1.00 96.31 74 ALA A N 1
ATOM 552 C CA . ALA A 1 74 ? -18.909 4.766 30.729 1.00 96.31 74 ALA A CA 1
ATOM 553 C C . ALA A 1 74 ? -17.798 5.592 30.056 1.00 96.31 74 ALA A C 1
ATOM 555 O O . ALA A 1 74 ? -17.154 5.105 29.125 1.00 96.31 74 ALA A O 1
ATOM 556 N N . ILE A 1 75 ? -17.535 6.808 30.555 1.00 96.62 75 ILE A N 1
ATOM 557 C CA . ILE A 1 75 ? -16.452 7.676 30.068 1.00 96.62 75 ILE A CA 1
ATOM 558 C C . ILE A 1 75 ? -15.091 7.005 30.275 1.00 96.62 75 ILE A C 1
ATOM 560 O O . ILE A 1 75 ? -14.292 6.950 29.341 1.00 96.62 75 ILE A O 1
ATOM 564 N N . VAL A 1 76 ? -14.836 6.452 31.466 1.00 97.31 76 VAL A N 1
ATOM 565 C CA . VAL A 1 76 ? -13.579 5.743 31.761 1.00 97.31 76 VAL A CA 1
ATOM 566 C C . VAL A 1 76 ? -13.411 4.522 30.852 1.00 97.31 76 VAL A C 1
ATOM 568 O O . VAL A 1 76 ? -12.343 4.341 30.270 1.00 97.31 76 VAL A O 1
ATOM 571 N N . ALA A 1 77 ? -14.463 3.720 30.664 1.00 96.62 77 ALA A N 1
ATOM 572 C CA . ALA A 1 77 ? -14.435 2.563 29.770 1.00 96.62 77 ALA A CA 1
ATOM 573 C C . ALA A 1 77 ? -14.122 2.962 28.317 1.00 96.62 77 ALA A C 1
ATOM 575 O O . ALA A 1 77 ? -13.292 2.325 27.662 1.00 96.62 77 ALA A O 1
ATOM 576 N N . LEU A 1 78 ? -14.724 4.051 27.827 1.00 97.12 78 LEU A N 1
ATOM 577 C CA . LEU A 1 78 ? -14.457 4.569 26.486 1.00 97.12 78 LEU A CA 1
ATOM 578 C C . LEU A 1 78 ? -13.011 5.066 26.357 1.00 97.12 78 LEU A C 1
ATOM 580 O O . LEU A 1 78 ? -12.328 4.730 25.389 1.00 97.12 78 LEU A O 1
ATOM 584 N N . ALA A 1 79 ? -12.525 5.826 27.341 1.00 97.12 79 ALA A N 1
ATOM 585 C CA . ALA A 1 79 ? -11.158 6.336 27.361 1.00 97.12 79 ALA A CA 1
ATOM 586 C C . ALA A 1 79 ? -10.126 5.196 27.358 1.00 97.12 79 ALA A C 1
ATOM 588 O O . ALA A 1 79 ? -9.189 5.222 26.560 1.00 97.12 79 ALA A O 1
ATOM 589 N N . LEU A 1 80 ? -10.331 4.162 28.183 1.00 96.88 80 LEU A N 1
ATOM 590 C CA . LEU A 1 80 ? -9.478 2.971 28.212 1.00 96.88 80 LEU A CA 1
ATOM 591 C C . LEU A 1 80 ? -9.512 2.219 26.878 1.00 96.88 80 LEU A C 1
ATOM 593 O O . LEU A 1 80 ? -8.462 1.855 26.355 1.00 96.88 80 LEU A O 1
ATOM 597 N N . THR A 1 81 ? -10.695 2.044 26.288 1.00 97.31 81 THR A N 1
ATOM 598 C CA . THR A 1 81 ? -10.856 1.397 24.976 1.00 97.31 81 THR A CA 1
ATOM 599 C C . THR A 1 81 ? -10.052 2.123 23.896 1.00 97.31 81 THR A C 1
ATOM 601 O O . THR A 1 81 ? -9.307 1.496 23.138 1.00 97.31 81 THR A O 1
ATOM 604 N N . LEU A 1 82 ? -10.155 3.455 23.844 1.00 95.94 82 LEU A N 1
ATOM 605 C CA . LEU A 1 82 ? -9.399 4.276 22.900 1.00 95.94 82 LEU A CA 1
ATOM 606 C C . LEU A 1 82 ? -7.891 4.208 23.171 1.00 95.94 82 LEU A C 1
ATOM 608 O O . LEU A 1 82 ? -7.115 4.059 22.228 1.00 95.94 82 LEU A O 1
ATOM 612 N N . ALA A 1 83 ? -7.471 4.260 24.438 1.00 95.50 83 ALA A N 1
ATOM 613 C CA . ALA A 1 83 ? -6.067 4.146 24.820 1.00 95.50 83 ALA A CA 1
ATOM 614 C C . ALA A 1 83 ? -5.464 2.800 24.381 1.00 95.50 83 ALA A C 1
ATOM 616 O O . ALA A 1 83 ? -4.402 2.781 23.758 1.00 95.50 83 ALA A O 1
ATOM 617 N N . PHE A 1 84 ? -6.166 1.686 24.612 1.00 94.81 84 PHE A N 1
ATOM 618 C CA . PHE A 1 84 ? -5.734 0.357 24.169 1.00 94.81 84 PHE A CA 1
ATOM 619 C C . PHE A 1 84 ? -5.669 0.243 22.643 1.00 94.81 84 PHE A C 1
ATOM 621 O O . PHE A 1 84 ? -4.677 -0.252 22.106 1.00 94.81 84 PHE A O 1
ATOM 628 N N . ALA A 1 85 ? -6.682 0.738 21.927 1.00 92.06 85 ALA A N 1
ATOM 629 C CA . ALA A 1 85 ? -6.680 0.741 20.464 1.00 92.06 85 ALA A CA 1
ATOM 630 C C . ALA A 1 85 ? -5.493 1.541 19.891 1.00 92.06 85 ALA A C 1
ATOM 632 O O . ALA A 1 85 ? -4.853 1.119 18.922 1.00 92.06 85 ALA A O 1
ATOM 633 N N . LEU A 1 86 ? -5.160 2.681 20.506 1.00 91.00 86 LEU A N 1
ATOM 634 C CA . LEU A 1 86 ? -3.993 3.478 20.133 1.00 91.00 86 LEU A CA 1
ATOM 635 C C . LEU A 1 86 ? -2.681 2.758 20.463 1.00 91.00 86 LEU A C 1
ATOM 637 O O . LEU A 1 86 ? -1.785 2.741 19.620 1.00 91.00 86 LEU A O 1
ATOM 641 N N . LEU A 1 87 ? -2.574 2.127 21.634 1.00 92.69 87 LEU A N 1
ATOM 642 C CA . LEU A 1 87 ? -1.388 1.371 22.042 1.00 92.69 87 LEU A CA 1
ATOM 643 C C . LEU A 1 87 ? -1.082 0.231 21.062 1.00 92.69 87 LEU A C 1
ATOM 645 O O . LEU A 1 87 ? 0.042 0.131 20.573 1.00 92.69 87 LEU A O 1
ATOM 649 N N . ILE A 1 88 ? -2.091 -0.574 20.706 1.00 88.25 88 ILE A N 1
ATOM 650 C CA . ILE A 1 88 ? -1.945 -1.653 19.716 1.00 88.25 88 ILE A CA 1
ATOM 651 C C . ILE A 1 88 ? -1.423 -1.083 18.396 1.00 88.25 88 ILE A C 1
ATOM 653 O O . ILE A 1 88 ? -0.481 -1.613 17.811 1.00 88.25 88 ILE A O 1
ATOM 657 N N . ARG A 1 89 ? -1.987 0.039 17.942 1.00 83.94 89 ARG A N 1
ATOM 658 C CA . ARG A 1 89 ? -1.556 0.706 16.711 1.00 83.94 89 ARG A CA 1
ATOM 659 C C . ARG A 1 89 ? -0.105 1.194 16.768 1.00 83.94 89 ARG A C 1
ATOM 661 O O . ARG A 1 89 ? 0.561 1.149 15.737 1.00 83.94 89 ARG A O 1
ATOM 668 N N . TYR A 1 90 ? 0.376 1.665 17.918 1.00 86.25 90 TYR A N 1
ATOM 669 C CA . TYR A 1 90 ? 1.771 2.087 18.097 1.00 86.25 90 TYR A CA 1
ATOM 670 C C . TYR A 1 90 ? 2.756 0.914 18.121 1.00 86.25 90 TYR A C 1
ATOM 672 O O . TYR A 1 90 ? 3.896 1.084 17.695 1.00 86.25 90 TYR A O 1
ATOM 680 N N . LEU A 1 91 ? 2.314 -0.265 18.563 1.00 86.12 91 LEU A N 1
ATOM 681 C CA . LEU A 1 91 ? 3.132 -1.480 18.596 1.00 86.12 91 LEU A CA 1
ATOM 682 C C . LEU A 1 91 ? 3.318 -2.126 17.216 1.00 86.12 91 LEU A C 1
ATOM 684 O O . LEU A 1 91 ? 4.263 -2.889 17.027 1.00 86.12 91 LEU A O 1
ATOM 688 N N . VAL A 1 92 ? 2.450 -1.833 16.239 1.00 81.81 92 VAL A N 1
ATOM 689 C CA . VAL A 1 92 ? 2.595 -2.380 14.881 1.00 81.81 92 VAL A CA 1
ATOM 690 C C . VAL A 1 92 ? 3.816 -1.759 14.195 1.00 81.81 92 VAL A C 1
ATOM 692 O O . VAL A 1 92 ? 3.835 -0.542 13.972 1.00 81.81 92 VAL A O 1
ATOM 695 N N . PRO A 1 93 ? 4.809 -2.570 13.778 1.00 81.00 93 PRO A N 1
ATOM 696 C CA . PRO A 1 93 ? 5.987 -2.065 13.092 1.00 81.00 93 PRO A CA 1
ATOM 697 C C . PRO A 1 93 ? 5.605 -1.312 11.819 1.00 81.00 93 PRO A C 1
ATOM 699 O O . PRO A 1 93 ? 4.771 -1.759 11.025 1.00 81.00 93 PRO A O 1
ATOM 702 N N . ARG A 1 94 ? 6.241 -0.160 11.601 1.00 85.69 94 ARG A N 1
ATOM 703 C CA . ARG A 1 94 ? 6.078 0.582 10.350 1.00 85.69 94 ARG A CA 1
ATOM 704 C C . ARG A 1 94 ? 6.701 -0.213 9.212 1.00 85.69 94 ARG A C 1
ATOM 706 O O . ARG A 1 94 ? 7.812 -0.719 9.332 1.00 85.69 94 ARG A O 1
ATOM 713 N N . THR A 1 95 ? 5.996 -0.290 8.091 1.00 85.69 95 THR A N 1
ATOM 714 C CA . THR A 1 95 ? 6.531 -0.919 6.885 1.00 85.69 95 THR A CA 1
ATOM 715 C C . THR A 1 95 ? 7.698 -0.094 6.337 1.00 85.69 95 THR A C 1
ATOM 717 O O . THR A 1 95 ? 7.532 1.089 6.047 1.00 85.69 95 THR A O 1
ATOM 720 N N . ASN A 1 96 ? 8.852 -0.728 6.156 1.00 90.06 96 ASN A N 1
ATOM 721 C CA . ASN A 1 96 ? 9.974 -0.207 5.384 1.00 90.06 96 ASN A CA 1
ATOM 722 C C . ASN A 1 96 ? 10.404 -1.309 4.413 1.00 90.06 96 ASN A C 1
ATOM 724 O O . ASN A 1 96 ? 10.697 -2.422 4.849 1.00 90.06 96 ASN A O 1
ATOM 728 N N . THR A 1 97 ? 10.364 -1.036 3.113 1.00 91.69 97 THR A N 1
ATOM 729 C CA . THR A 1 97 ? 10.780 -2.002 2.097 1.00 91.69 97 THR A CA 1
ATOM 730 C C . THR A 1 97 ? 11.678 -1.334 1.074 1.00 91.69 97 THR A C 1
ATOM 732 O O . THR A 1 97 ? 11.413 -0.216 0.633 1.00 91.69 97 THR A O 1
ATOM 735 N N . THR A 1 98 ? 12.721 -2.052 0.682 1.00 95.31 98 THR A N 1
ATOM 736 C CA . THR A 1 98 ? 13.650 -1.640 -0.364 1.00 95.31 98 THR A CA 1
ATOM 737 C C . THR A 1 98 ? 13.505 -2.614 -1.520 1.00 95.31 98 THR A C 1
ATOM 739 O O . THR A 1 98 ? 13.513 -3.828 -1.312 1.00 95.31 98 THR A O 1
ATOM 742 N N . LEU A 1 99 ? 13.338 -2.077 -2.724 1.00 95.94 99 LEU A N 1
ATOM 743 C CA . LEU A 1 99 ? 13.411 -2.834 -3.964 1.00 95.94 99 LEU A CA 1
ATOM 744 C C . LEU A 1 99 ? 14.856 -2.779 -4.448 1.00 95.94 99 LEU A C 1
ATOM 746 O O . LEU A 1 99 ? 15.458 -1.703 -4.475 1.00 95.94 99 LEU A O 1
ATOM 750 N N . PHE A 1 100 ? 15.381 -3.930 -4.836 1.00 96.69 100 PHE A N 1
ATOM 751 C CA . PHE A 1 100 ? 16.745 -4.128 -5.295 1.00 96.69 100 PHE A CA 1
ATOM 752 C C . PHE A 1 100 ? 16.756 -4.530 -6.766 1.00 96.69 100 PHE A C 1
ATOM 754 O O . PHE A 1 100 ? 15.967 -5.386 -7.169 1.00 96.69 100 PHE A O 1
ATOM 761 N N . ASP A 1 101 ? 17.673 -3.941 -7.521 1.00 95.69 101 ASP A N 1
ATOM 762 C CA . ASP A 1 101 ? 18.059 -4.319 -8.879 1.00 95.69 101 ASP A CA 1
ATOM 763 C C . ASP A 1 101 ? 19.402 -5.051 -8.787 1.00 95.69 101 ASP A C 1
ATOM 765 O O . ASP A 1 101 ? 20.398 -4.450 -8.382 1.00 95.69 101 ASP A O 1
ATOM 769 N N . ASP A 1 102 ? 19.395 -6.367 -9.006 1.00 91.56 102 ASP A N 1
ATOM 770 C CA . ASP A 1 102 ? 20.569 -7.244 -8.868 1.00 91.56 102 ASP A CA 1
ATOM 771 C C . ASP A 1 102 ? 21.411 -6.986 -7.596 1.00 91.56 102 ASP A C 1
ATOM 773 O O . ASP A 1 102 ? 22.638 -6.913 -7.610 1.00 91.56 102 ASP A O 1
ATOM 777 N N . GLY A 1 103 ? 20.729 -6.820 -6.456 1.00 90.69 103 GLY A N 1
ATOM 778 C CA . GLY A 1 103 ? 21.347 -6.585 -5.142 1.00 90.69 103 GLY A CA 1
ATOM 779 C C . GLY A 1 103 ? 21.656 -5.119 -4.820 1.00 90.69 103 GLY A C 1
ATOM 780 O O . GLY A 1 103 ? 21.916 -4.791 -3.662 1.00 90.69 103 GLY A O 1
ATOM 781 N N . THR A 1 104 ? 21.541 -4.212 -5.789 1.00 93.88 104 THR A N 1
ATOM 782 C CA . THR A 1 104 ? 21.703 -2.769 -5.576 1.00 93.88 104 THR A CA 1
ATOM 783 C C . THR A 1 104 ? 20.362 -2.136 -5.197 1.00 93.88 104 THR A C 1
ATOM 785 O O . THR A 1 104 ? 19.370 -2.367 -5.888 1.00 93.88 104 THR A O 1
ATOM 788 N N . PRO A 1 105 ? 20.268 -1.323 -4.126 1.00 95.00 105 PRO A N 1
ATOM 789 C CA . PRO A 1 105 ? 19.037 -0.605 -3.807 1.00 95.00 105 PRO A CA 1
ATOM 790 C C . PRO A 1 105 ? 18.599 0.270 -4.984 1.00 95.00 105 PRO A C 1
ATOM 792 O O . PRO A 1 105 ? 19.352 1.131 -5.428 1.00 95.00 105 PRO A O 1
ATOM 795 N N . ALA A 1 106 ? 17.372 0.079 -5.461 1.00 95.81 106 ALA A N 1
ATOM 796 C CA . ALA A 1 106 ? 16.801 0.814 -6.588 1.00 95.81 106 ALA A CA 1
ATOM 797 C C . ALA A 1 106 ? 15.676 1.765 -6.150 1.00 95.81 106 ALA A C 1
ATOM 799 O O . ALA A 1 106 ? 15.499 2.840 -6.728 1.00 95.81 106 ALA A O 1
ATOM 800 N N . LEU A 1 107 ? 14.910 1.392 -5.119 1.00 96.31 107 LEU A N 1
ATOM 801 C CA . LEU A 1 107 ? 13.783 2.180 -4.621 1.00 96.31 107 LEU A CA 1
ATOM 802 C C . LEU A 1 107 ? 13.502 1.872 -3.152 1.00 96.31 107 LEU A C 1
ATOM 804 O O . LEU A 1 107 ? 13.513 0.711 -2.756 1.00 96.31 107 LEU A O 1
ATOM 808 N N . ILE A 1 108 ? 13.199 2.889 -2.352 1.00 96.31 108 ILE A N 1
ATOM 809 C CA . ILE A 1 108 ? 12.874 2.740 -0.929 1.00 96.31 108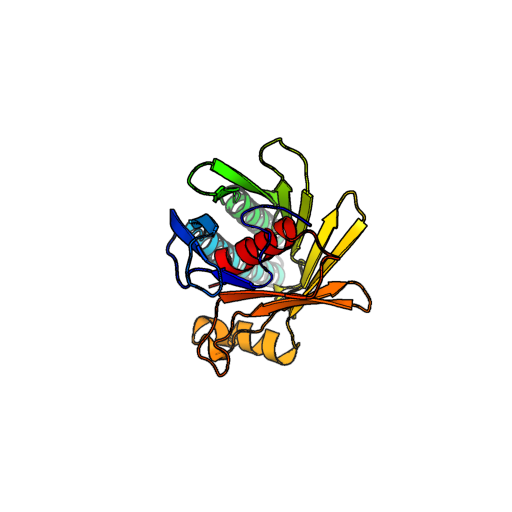 ILE A CA 1
ATOM 810 C C . ILE A 1 108 ? 11.436 3.208 -0.704 1.00 96.31 108 ILE A C 1
ATOM 812 O O . ILE A 1 108 ? 11.038 4.279 -1.167 1.00 96.31 108 ILE A O 1
ATOM 816 N N . ILE A 1 109 ? 10.651 2.400 0.007 1.00 96.06 109 ILE A N 1
ATOM 817 C CA . ILE A 1 109 ? 9.258 2.674 0.355 1.00 96.06 109 ILE A CA 1
ATOM 818 C C . ILE A 1 109 ? 9.119 2.627 1.874 1.00 96.06 109 ILE A C 1
ATOM 820 O O . ILE A 1 109 ? 9.156 1.560 2.492 1.00 96.06 109 ILE A O 1
ATOM 824 N N . THR A 1 110 ? 8.874 3.789 2.469 1.00 94.25 110 THR A N 1
ATOM 825 C CA . THR A 1 110 ? 8.811 3.944 3.924 1.00 94.25 110 THR A CA 1
ATOM 826 C C . THR A 1 110 ? 7.430 4.401 4.356 1.00 94.25 110 THR A C 1
ATOM 828 O O . THR A 1 110 ? 6.922 5.430 3.909 1.00 94.25 110 THR A O 1
ATOM 831 N N . GLN A 1 111 ? 6.810 3.674 5.279 1.00 92.12 111 GLN A N 1
ATOM 832 C CA . GLN A 1 111 ? 5.546 4.071 5.879 1.00 92.12 111 GLN A CA 1
ATOM 833 C C . GLN A 1 111 ? 5.767 5.201 6.895 1.00 92.12 111 GLN A C 1
ATOM 835 O O . GLN A 1 111 ? 6.345 4.999 7.963 1.00 92.12 111 GLN A O 1
ATOM 840 N N . ARG A 1 112 ? 5.248 6.395 6.594 1.00 89.12 112 ARG A N 1
ATOM 841 C CA . ARG A 1 112 ? 5.358 7.578 7.466 1.00 89.12 112 ARG A CA 1
ATOM 842 C C . ARG A 1 112 ? 4.226 7.662 8.488 1.00 89.12 112 ARG A C 1
ATOM 844 O O . ARG A 1 112 ? 4.444 8.077 9.622 1.00 89.12 112 ARG A O 1
ATOM 851 N N . ALA A 1 113 ? 3.023 7.260 8.085 1.00 83.75 113 ALA A N 1
ATOM 852 C CA . ALA A 1 113 ? 1.830 7.239 8.927 1.00 83.75 113 ALA A CA 1
ATOM 853 C C . ALA A 1 113 ? 0.914 6.071 8.529 1.00 83.75 113 ALA A C 1
ATOM 855 O O . ALA A 1 113 ? 1.228 5.288 7.629 1.00 83.75 113 ALA A O 1
ATOM 856 N N . ALA A 1 114 ? -0.229 5.914 9.198 1.00 78.19 114 ALA A N 1
ATOM 857 C CA . ALA A 1 114 ? -1.180 4.874 8.821 1.00 78.19 114 ALA A CA 1
ATOM 858 C C . ALA A 1 114 ? -1.632 5.051 7.368 1.00 78.19 114 ALA A C 1
ATOM 860 O O . ALA A 1 114 ? -2.201 6.076 7.007 1.00 78.19 114 ALA A O 1
ATOM 861 N N . ALA A 1 115 ? -1.341 4.030 6.561 1.00 84.44 115 ALA A N 1
ATOM 862 C CA . ALA A 1 115 ? -1.637 3.977 5.135 1.00 84.44 115 ALA A CA 1
ATOM 863 C C . ALA A 1 115 ? -1.066 5.145 4.298 1.00 84.44 115 ALA A C 1
ATOM 865 O O . ALA A 1 115 ? -1.574 5.431 3.214 1.00 84.44 115 ALA A O 1
ATOM 866 N N . THR A 1 116 ? 0.006 5.780 4.788 1.00 91.94 116 THR A N 1
ATOM 867 C CA . THR A 1 116 ? 0.775 6.804 4.071 1.00 91.94 116 THR A CA 1
ATOM 868 C C . THR A 1 116 ? 2.222 6.354 3.933 1.00 91.94 116 THR A C 1
ATOM 870 O O . THR A 1 116 ? 2.887 6.085 4.938 1.00 91.94 116 THR A O 1
ATOM 873 N N . TYR A 1 117 ? 2.716 6.337 2.701 1.00 94.81 117 TYR A N 1
ATOM 874 C CA . TYR A 1 117 ? 4.042 5.867 2.325 1.00 94.81 117 TYR A CA 1
ATOM 875 C C . TYR A 1 117 ? 4.778 6.944 1.552 1.00 94.81 117 TYR A C 1
ATOM 877 O O . TYR A 1 117 ? 4.177 7.661 0.760 1.00 94.81 117 TYR A O 1
ATOM 885 N N . VAL A 1 118 ? 6.075 7.044 1.779 1.00 96.69 118 VAL A N 1
ATOM 886 C CA . VAL A 1 118 ? 6.981 7.888 1.011 1.00 96.69 118 VAL A CA 1
ATOM 887 C C . VAL A 1 118 ? 7.816 6.972 0.137 1.00 96.69 118 VAL A C 1
ATOM 889 O O . VAL A 1 118 ? 8.319 5.955 0.611 1.00 96.69 118 VAL A O 1
ATOM 892 N N . VAL A 1 119 ? 7.926 7.334 -1.133 1.00 97.00 119 VAL A N 1
ATOM 893 C CA . VAL A 1 119 ? 8.753 6.661 -2.125 1.00 97.00 119 VAL A CA 1
ATOM 894 C C . VAL A 1 119 ? 9.967 7.540 -2.364 1.00 97.00 119 VAL A C 1
ATOM 896 O O . VAL A 1 119 ? 9.816 8.711 -2.720 1.00 97.00 119 VAL A O 1
ATOM 899 N N . SER A 1 120 ? 11.159 6.993 -2.175 1.00 97.00 120 SER A N 1
ATOM 900 C CA . SER A 1 120 ? 12.417 7.704 -2.383 1.00 97.00 120 SER A CA 1
ATOM 901 C C . SER A 1 120 ? 13.396 6.878 -3.202 1.00 97.00 120 SER A C 1
ATOM 903 O O . SER A 1 120 ? 13.432 5.651 -3.116 1.00 97.00 120 SER A O 1
ATOM 905 N N . ALA A 1 121 ? 14.211 7.570 -3.986 1.00 95.38 121 ALA A N 1
ATOM 906 C CA . ALA A 1 121 ? 15.379 6.985 -4.618 1.00 95.38 121 ALA A CA 1
ATOM 907 C C . ALA A 1 121 ? 16.455 6.640 -3.559 1.00 95.38 121 ALA A C 1
ATOM 909 O O . ALA A 1 121 ? 16.406 7.160 -2.439 1.00 95.38 121 ALA A O 1
ATOM 910 N N . PRO A 1 122 ? 17.444 5.790 -3.895 1.00 94.00 122 PRO A N 1
ATOM 911 C CA . PRO A 1 122 ? 18.508 5.378 -2.971 1.00 94.00 122 PRO A CA 1
ATOM 912 C C . PRO A 1 122 ? 19.342 6.546 -2.434 1.00 94.00 122 PRO A C 1
ATOM 914 O O . PRO A 1 122 ? 19.831 6.501 -1.313 1.00 94.00 122 PRO A O 1
ATOM 917 N N . ASN A 1 123 ? 19.450 7.624 -3.214 1.00 93.69 123 ASN A N 1
ATOM 91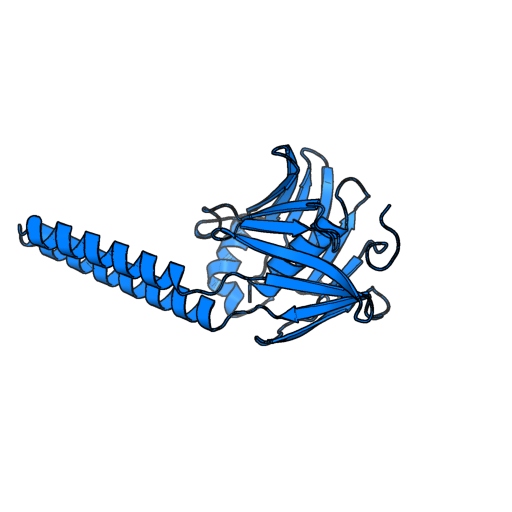8 C CA . ASN A 1 123 ? 20.118 8.869 -2.833 1.00 93.69 123 ASN A CA 1
ATOM 919 C C . ASN A 1 123 ? 19.292 9.752 -1.867 1.00 93.69 123 ASN A C 1
ATOM 921 O O . ASN A 1 123 ? 19.666 10.892 -1.609 1.00 93.69 123 ASN A O 1
ATOM 925 N N . GLY A 1 124 ? 18.131 9.281 -1.399 1.00 92.62 124 GLY A N 1
ATOM 926 C CA . GLY A 1 124 ? 17.239 10.016 -0.501 1.00 92.62 124 GLY A CA 1
ATOM 927 C C . GLY A 1 124 ? 16.294 11.008 -1.186 1.00 92.62 124 GLY A C 1
ATOM 928 O O . GLY A 1 124 ? 15.441 11.588 -0.516 1.00 92.62 124 GLY A O 1
ATOM 929 N N . THR A 1 125 ? 16.372 11.190 -2.510 1.00 95.19 125 THR A N 1
ATOM 930 C CA . THR A 1 125 ? 15.428 12.060 -3.231 1.00 95.19 125 THR A CA 1
ATOM 931 C C . THR A 1 125 ? 14.021 11.476 -3.153 1.00 95.19 125 THR A C 1
ATOM 933 O O . THR A 1 125 ? 13.778 10.354 -3.599 1.00 95.19 125 THR A O 1
ATOM 936 N N . ILE A 1 126 ? 13.076 12.237 -2.602 1.00 96.06 126 ILE A N 1
ATOM 937 C CA . ILE A 1 126 ? 11.670 11.834 -2.542 1.00 96.06 126 ILE A CA 1
ATOM 938 C C . ILE A 1 126 ? 11.090 11.900 -3.952 1.00 96.06 126 ILE A C 1
ATOM 940 O O . ILE A 1 126 ? 11.097 12.951 -4.579 1.00 96.06 126 ILE A O 1
ATOM 944 N N . LEU A 1 127 ? 10.561 10.782 -4.437 1.00 95.19 127 LEU A N 1
ATOM 945 C CA . LEU A 1 127 ? 9.908 10.678 -5.741 1.00 95.19 127 LEU A CA 1
ATOM 946 C C . LEU A 1 127 ? 8.398 10.896 -5.627 1.00 95.19 127 LEU A C 1
ATOM 948 O O . LEU A 1 127 ? 7.778 11.445 -6.531 1.00 95.19 127 LEU A O 1
ATOM 952 N N . GLY A 1 128 ? 7.797 10.546 -4.490 1.00 95.94 128 GLY A N 1
ATOM 953 C CA . GLY A 1 128 ? 6.385 10.804 -4.237 1.00 95.94 128 GLY A CA 1
ATOM 954 C C . GLY A 1 128 ? 5.900 10.256 -2.903 1.00 95.94 128 GLY A C 1
ATOM 955 O O . GLY A 1 128 ? 6.637 9.625 -2.147 1.00 95.94 128 GLY A O 1
ATOM 956 N N . GLN A 1 129 ? 4.631 10.498 -2.616 1.00 96.62 129 GLN A N 1
ATOM 957 C CA . GLN A 1 129 ? 3.925 10.029 -1.441 1.00 96.62 129 GLN A CA 1
ATOM 958 C C . GLN A 1 129 ? 2.649 9.313 -1.878 1.00 96.62 129 GLN A C 1
ATOM 960 O O . GLN A 1 129 ? 1.852 9.838 -2.648 1.00 96.62 129 GLN A O 1
ATOM 965 N N . LEU A 1 130 ? 2.447 8.110 -1.357 1.00 96.12 130 LEU A N 1
ATOM 966 C CA . LEU A 1 130 ? 1.277 7.278 -1.593 1.00 96.12 130 LEU A CA 1
ATOM 967 C C . LEU A 1 130 ? 0.393 7.340 -0.355 1.00 96.12 130 LEU A C 1
ATOM 969 O O . LEU A 1 130 ? 0.863 7.093 0.757 1.00 96.12 130 LEU A O 1
ATOM 973 N N . ARG A 1 131 ? -0.891 7.634 -0.516 1.00 94.38 131 ARG A N 1
ATOM 974 C CA . ARG A 1 131 ? -1.841 7.673 0.598 1.00 94.38 131 ARG A CA 1
ATOM 975 C C . ARG A 1 131 ? -3.102 6.909 0.247 1.00 94.38 131 ARG A C 1
ATOM 977 O O . ARG A 1 131 ? -3.784 7.265 -0.708 1.00 94.38 131 ARG A O 1
ATOM 984 N N . LYS A 1 132 ? -3.457 5.911 1.054 1.00 91.81 132 LYS A N 1
ATOM 985 C CA . LYS A 1 132 ? -4.775 5.273 0.981 1.00 91.81 132 LYS A CA 1
ATOM 986 C C . LYS A 1 132 ? -5.802 6.174 1.659 1.00 91.81 132 LYS A C 1
ATOM 988 O O . LYS A 1 132 ? -5.576 6.660 2.769 1.00 91.81 132 LYS A O 1
ATOM 993 N N . SER A 1 133 ? -6.943 6.381 1.013 1.00 88.88 133 SER A N 1
ATOM 994 C CA . SER A 1 133 ? -8.057 7.126 1.595 1.00 88.88 133 SER A CA 1
ATOM 995 C C . SER A 1 133 ? -8.540 6.428 2.871 1.00 88.88 133 SER A C 1
ATOM 997 O O . SER A 1 133 ? -8.731 5.204 2.842 1.00 88.88 133 SER A O 1
ATOM 999 N N . PRO A 1 134 ? -8.782 7.168 3.970 1.00 76.56 134 PRO A N 1
ATOM 1000 C CA . PRO A 1 134 ? -9.259 6.586 5.216 1.00 76.56 134 PRO A CA 1
ATOM 1001 C C . PRO A 1 134 ? -10.612 5.906 5.034 1.00 76.56 134 PRO A C 1
ATOM 1003 O O . PRO A 1 134 ? -10.835 4.892 5.664 1.00 76.56 134 PRO A O 1
ATOM 1006 N N . PHE A 1 135 ? -11.466 6.359 4.113 1.00 75.56 135 PHE A N 1
ATOM 1007 C CA . PHE A 1 135 ? -12.780 5.753 3.856 1.00 75.56 135 PHE A CA 1
ATOM 1008 C C . PHE A 1 135 ? -12.729 4.514 2.954 1.00 75.56 135 PHE A C 1
ATOM 1010 O O . PHE A 1 135 ? -13.762 3.926 2.636 1.00 75.56 135 PHE A O 1
ATOM 1017 N N . SER A 1 136 ? -11.529 4.056 2.579 1.00 75.12 136 SER A N 1
ATOM 1018 C CA . SER A 1 136 ? -11.364 2.847 1.767 1.00 75.12 136 SER A CA 1
ATOM 1019 C C . SER A 1 136 ? -11.888 1.588 2.459 1.00 75.12 136 SER A C 1
ATOM 1021 O O . SER A 1 136 ? -12.040 0.575 1.784 1.00 75.12 136 SER A O 1
ATOM 1023 N N . PHE A 1 137 ? -12.162 1.601 3.773 1.00 67.62 137 PHE A N 1
ATOM 1024 C CA . PHE A 1 137 ? -12.811 0.478 4.462 1.00 67.62 137 PHE A CA 1
ATOM 1025 C C . PHE A 1 137 ? -14.325 0.405 4.201 1.00 67.62 137 PHE A C 1
ATOM 1027 O O . PHE A 1 137 ? -14.833 -0.710 4.124 1.00 67.62 137 PHE A O 1
ATOM 1034 N N . LEU A 1 138 ? -15.009 1.529 3.950 1.00 69.12 138 LEU A N 1
ATOM 1035 C CA . LEU A 1 138 ? -16.469 1.589 3.740 1.00 69.12 138 LEU A CA 1
ATOM 1036 C C . LEU A 1 138 ? -16.907 1.420 2.282 1.00 69.12 138 LEU A C 1
ATOM 1038 O O . LEU A 1 138 ? -18.079 1.184 2.018 1.00 69.12 138 LEU A O 1
ATOM 1042 N N . GLY A 1 139 ? -15.993 1.542 1.320 1.00 78.44 139 GLY A N 1
ATOM 1043 C CA . GLY A 1 139 ? -16.363 1.504 -0.094 1.00 78.44 139 GLY A CA 1
ATOM 1044 C C . GLY A 1 139 ? -15.178 1.246 -1.010 1.00 78.44 139 GLY A C 1
ATOM 1045 O O . GLY A 1 139 ? -14.365 0.356 -0.758 1.00 78.44 139 GLY A O 1
ATOM 1046 N N . ARG A 1 140 ? -15.069 2.027 -2.085 1.00 84.56 140 ARG A N 1
ATOM 1047 C CA . ARG A 1 140 ? -13.958 1.903 -3.036 1.00 84.56 140 ARG A CA 1
ATOM 1048 C C . ARG A 1 140 ? -12.637 2.224 -2.361 1.00 84.56 140 ARG A C 1
ATOM 1050 O O . ARG A 1 140 ? -12.497 3.234 -1.672 1.00 84.56 140 ARG A O 1
ATOM 1057 N N . THR A 1 141 ? -11.652 1.376 -2.608 1.00 88.06 141 THR A N 1
ATOM 1058 C CA . THR A 1 141 ? -10.270 1.715 -2.306 1.00 88.06 141 THR A CA 1
ATOM 1059 C C . THR A 1 141 ? -9.819 2.815 -3.251 1.00 88.06 141 THR 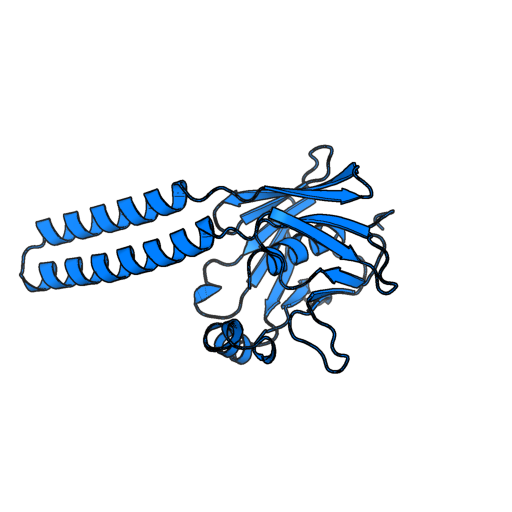A C 1
ATOM 1061 O O . THR A 1 141 ? -9.983 2.715 -4.467 1.00 88.06 141 THR A O 1
ATOM 1064 N N . ARG A 1 142 ? -9.285 3.883 -2.659 1.00 91.44 142 ARG A N 1
ATOM 1065 C CA . ARG A 1 142 ? -8.693 5.016 -3.365 1.00 91.44 142 ARG A CA 1
ATOM 1066 C C . ARG A 1 142 ? -7.311 5.259 -2.799 1.00 91.44 142 ARG A C 1
ATOM 1068 O O . ARG A 1 142 ? -7.159 5.408 -1.587 1.00 91.44 142 ARG A O 1
ATOM 1075 N N . TRP A 1 143 ? -6.334 5.315 -3.680 1.00 94.69 143 TRP A N 1
ATOM 1076 C CA . TRP A 1 143 ? -4.986 5.761 -3.397 1.00 94.69 143 TRP A CA 1
ATOM 1077 C C . TRP A 1 143 ? -4.752 7.082 -4.104 1.00 94.69 143 TRP A C 1
ATOM 1079 O O . TRP A 1 143 ? -5.149 7.246 -5.252 1.00 94.69 143 TRP A O 1
ATOM 1089 N N . THR A 1 144 ? -4.090 8.003 -3.427 1.00 95.12 144 THR A N 1
ATOM 1090 C CA . THR A 1 144 ? -3.630 9.258 -4.011 1.00 95.12 144 THR A CA 1
ATOM 1091 C C . THR A 1 144 ? -2.112 9.240 -4.018 1.00 95.12 144 THR A C 1
ATOM 1093 O O . THR A 1 144 ? -1.486 8.901 -3.010 1.00 95.12 144 THR A O 1
ATOM 1096 N N . VAL A 1 145 ? -1.535 9.595 -5.157 1.00 95.44 145 VAL A N 1
ATOM 1097 C CA . VAL A 1 145 ? -0.104 9.788 -5.352 1.00 95.44 145 VAL A CA 1
ATOM 1098 C C . VAL A 1 145 ? 0.149 11.284 -5.398 1.00 95.44 145 VAL A C 1
ATOM 1100 O O . VAL A 1 145 ? -0.420 11.979 -6.239 1.00 95.44 145 VAL A O 1
ATOM 1103 N N . THR A 1 146 ? 0.985 11.791 -4.502 1.00 95.69 146 THR A N 1
ATOM 1104 C CA . THR A 1 146 ? 1.346 13.208 -4.449 1.00 95.69 146 THR A CA 1
ATOM 1105 C C . THR A 1 146 ? 2.853 13.411 -4.500 1.00 95.69 146 THR A C 1
ATOM 1107 O O . THR A 1 146 ? 3.622 12.553 -4.084 1.00 95.69 146 THR A O 1
ATOM 1110 N N . HIS A 1 147 ? 3.295 14.562 -4.988 1.00 94.38 147 HIS A N 1
ATOM 1111 C CA . HIS A 1 147 ? 4.685 14.996 -4.920 1.00 94.38 147 HIS A CA 1
ATOM 1112 C C . HIS A 1 147 ? 4.707 16.499 -4.648 1.00 94.38 147 HIS A C 1
ATOM 1114 O O . HIS A 1 147 ? 4.014 17.257 -5.325 1.00 94.38 147 HIS A O 1
ATOM 1120 N N . ASN A 1 148 ? 5.437 16.929 -3.615 1.00 90.69 148 ASN A N 1
ATOM 1121 C CA . ASN A 1 148 ? 5.480 18.329 -3.165 1.00 90.69 148 ASN A CA 1
ATOM 1122 C C . ASN A 1 148 ? 4.082 18.965 -3.012 1.00 90.69 148 ASN A C 1
ATOM 1124 O O . ASN A 1 148 ? 3.834 20.088 -3.440 1.00 90.69 148 ASN A O 1
ATOM 1128 N N . GLY A 1 149 ? 3.134 18.204 -2.453 1.00 87.44 149 GLY A N 1
ATOM 1129 C CA . GLY A 1 149 ? 1.752 18.645 -2.230 1.00 87.44 149 GLY A CA 1
ATOM 1130 C C . GLY A 1 149 ? 0.835 18.608 -3.460 1.00 87.44 149 GLY A C 1
ATOM 1131 O O . GLY A 1 149 ? -0.376 18.725 -3.300 1.00 87.44 149 GLY A O 1
ATOM 1132 N N . ARG A 1 150 ? 1.362 18.381 -4.669 1.00 90.81 150 ARG A N 1
ATOM 1133 C CA . ARG A 1 150 ? 0.562 18.250 -5.897 1.00 90.81 150 ARG A CA 1
ATOM 1134 C C . ARG A 1 150 ? 0.147 16.803 -6.124 1.00 90.81 150 ARG A C 1
ATOM 1136 O O . ARG A 1 150 ? 0.953 15.898 -5.925 1.00 90.81 150 ARG A O 1
ATOM 1143 N N . VAL A 1 151 ? -1.095 16.578 -6.549 1.00 92.00 151 VAL A N 1
ATOM 1144 C CA . VAL A 1 151 ? -1.584 15.244 -6.931 1.00 92.00 151 VAL A CA 1
ATOM 1145 C C . VAL A 1 151 ? -1.028 14.887 -8.307 1.00 92.00 151 VAL A C 1
ATOM 1147 O O . VAL A 1 151 ? -1.255 15.614 -9.268 1.00 92.00 151 VAL A O 1
ATOM 1150 N N . LEU A 1 152 ? -0.297 13.776 -8.384 1.00 91.50 152 LEU A N 1
ATOM 1151 C CA . LEU A 1 152 ? 0.252 13.227 -9.625 1.00 91.50 152 LEU A CA 1
ATOM 1152 C C . LEU A 1 152 ? -0.653 12.159 -10.236 1.00 91.50 152 LEU A C 1
ATOM 1154 O O . LEU A 1 152 ? -0.690 12.002 -11.447 1.00 91.50 152 LEU A O 1
ATOM 1158 N N . ALA A 1 153 ? -1.338 11.381 -9.400 1.00 93.69 153 ALA A N 1
ATOM 1159 C CA . ALA A 1 153 ? -2.211 10.307 -9.848 1.00 93.69 153 ALA A CA 1
ATOM 1160 C C . ALA A 1 153 ? -3.161 9.880 -8.735 1.00 93.69 153 ALA A C 1
ATOM 1162 O O . ALA A 1 153 ? -2.901 10.081 -7.546 1.00 93.69 153 ALA A O 1
ATOM 1163 N N . GLU A 1 154 ? -4.220 9.188 -9.118 1.00 94.38 154 GLU A N 1
ATOM 1164 C CA . GLU A 1 154 ? -5.077 8.449 -8.211 1.00 94.38 154 GLU A CA 1
ATOM 1165 C C . GLU A 1 154 ? -5.260 7.024 -8.711 1.00 94.38 154 GLU A C 1
ATOM 1167 O O . GLU A 1 154 ? -5.451 6.811 -9.902 1.00 94.38 154 GLU A O 1
ATOM 1172 N N . ALA A 1 155 ? -5.235 6.046 -7.807 1.00 93.81 155 ALA A N 1
ATOM 1173 C CA . ALA A 1 155 ? -5.613 4.677 -8.127 1.00 93.81 155 ALA A CA 1
ATOM 1174 C C . ALA A 1 155 ? -6.919 4.311 -7.426 1.00 93.81 155 ALA A C 1
ATOM 1176 O O . ALA A 1 155 ? -6.991 4.318 -6.196 1.00 93.81 155 ALA A O 1
ATOM 1177 N N . ILE A 1 156 ? -7.961 4.018 -8.202 1.00 92.56 156 ILE A N 1
ATOM 1178 C CA . ILE A 1 156 ? -9.319 3.775 -7.693 1.00 92.56 156 ILE A CA 1
ATOM 1179 C C . ILE A 1 156 ? -9.821 2.419 -8.188 1.00 92.56 156 ILE A C 1
ATOM 1181 O O . ILE A 1 156 ? -9.594 2.055 -9.340 1.00 92.56 156 ILE A O 1
ATOM 1185 N N . ASP A 1 157 ? -10.536 1.690 -7.328 1.00 88.75 157 ASP A N 1
ATOM 1186 C CA . ASP A 1 157 ? -11.207 0.432 -7.691 1.00 88.75 157 ASP A CA 1
ATOM 1187 C C . ASP A 1 157 ? -12.119 0.598 -8.926 1.00 88.75 157 ASP A C 1
ATOM 1189 O O . ASP A 1 157 ? -12.888 1.557 -8.998 1.00 88.75 157 ASP A O 1
ATOM 1193 N N . GLU A 1 158 ? -12.124 -0.368 -9.854 1.00 86.12 158 GLU A N 1
ATOM 1194 C CA . GLU A 1 158 ? -12.895 -0.324 -11.116 1.00 86.12 158 GLU A CA 1
ATOM 1195 C C . GLU A 1 158 ? -14.396 -0.053 -10.948 1.00 86.12 158 GLU A C 1
ATOM 1197 O O . GLU A 1 158 ? -14.987 0.667 -11.750 1.00 86.12 158 GLU A O 1
ATOM 1202 N N . SER A 1 159 ? -15.021 -0.554 -9.879 1.00 84.31 159 SER A N 1
ATOM 1203 C CA . SER A 1 159 ? -16.441 -0.311 -9.601 1.00 84.31 159 SER A CA 1
ATOM 1204 C C . SER A 1 159 ? -16.754 -0.372 -8.108 1.00 84.31 159 SER A C 1
ATOM 1206 O O . SER A 1 159 ? -16.088 -1.066 -7.340 1.00 84.31 159 SER A O 1
ATOM 1208 N N . PHE A 1 160 ? -17.792 0.357 -7.689 1.00 82.44 160 PHE A N 1
ATOM 1209 C CA . PHE A 1 160 ? -18.250 0.358 -6.298 1.00 82.44 160 PHE A CA 1
ATOM 1210 C C . PHE A 1 160 ? -18.831 -1.000 -5.884 1.00 82.44 160 PHE A C 1
ATOM 1212 O O . PHE A 1 160 ? -18.428 -1.549 -4.862 1.00 82.44 160 PHE A O 1
ATOM 1219 N N . GLY A 1 161 ? -19.704 -1.585 -6.713 1.00 81.81 161 GLY A N 1
ATOM 1220 C CA . GLY A 1 161 ? -20.306 -2.893 -6.437 1.00 81.81 161 GLY A CA 1
ATOM 1221 C C . GLY A 1 161 ? -19.264 -4.004 -6.279 1.00 81.81 161 GLY A C 1
ATOM 1222 O O . GLY A 1 161 ? -19.323 -4.776 -5.324 1.00 81.81 161 GLY A O 1
ATOM 1223 N N . ARG A 1 162 ? -18.237 -4.041 -7.141 1.00 83.19 162 ARG A N 1
ATOM 1224 C CA . ARG A 1 162 ? -17.153 -5.028 -6.998 1.00 83.19 162 ARG A CA 1
ATOM 1225 C C . ARG A 1 162 ? -16.252 -4.747 -5.806 1.00 83.19 162 ARG A C 1
ATOM 1227 O O . ARG A 1 162 ? -15.792 -5.693 -5.179 1.00 83.19 162 ARG A O 1
ATOM 1234 N N . ALA A 1 163 ? -16.041 -3.483 -5.438 1.00 81.62 163 ALA A N 1
ATOM 1235 C CA . ALA A 1 163 ? -15.319 -3.159 -4.212 1.00 81.62 163 ALA A CA 1
ATOM 1236 C C . ALA A 1 163 ? -16.028 -3.720 -2.966 1.00 81.62 163 ALA A C 1
ATOM 1238 O O . ALA A 1 163 ? -15.353 -4.205 -2.059 1.00 81.62 163 ALA A O 1
ATOM 1239 N N . ILE A 1 164 ? -17.367 -3.715 -2.937 1.00 82.44 164 ILE A N 1
ATOM 1240 C CA . ILE A 1 164 ? -18.151 -4.352 -1.868 1.00 82.44 164 ILE A CA 1
ATOM 1241 C C . ILE A 1 164 ? -17.999 -5.874 -1.916 1.00 82.44 164 ILE A C 1
ATOM 1243 O O . ILE A 1 164 ? -17.647 -6.478 -0.903 1.00 82.44 164 ILE A O 1
ATOM 1247 N N . LEU A 1 165 ? -18.193 -6.495 -3.086 1.00 84.25 165 LEU A N 1
ATOM 1248 C CA . LEU A 1 165 ? -18.043 -7.947 -3.232 1.00 84.25 165 LEU A CA 1
ATOM 1249 C C . LEU A 1 165 ? -16.647 -8.424 -2.822 1.00 84.25 165 LEU A C 1
ATOM 1251 O O . LEU A 1 165 ? -16.536 -9.427 -2.127 1.00 84.25 165 LEU A O 1
ATOM 1255 N N . ARG A 1 166 ? -15.589 -7.678 -3.153 1.00 83.81 166 ARG A N 1
ATOM 1256 C CA . ARG A 1 166 ? -14.227 -7.968 -2.689 1.00 83.81 166 ARG A CA 1
ATOM 1257 C C . ARG A 1 166 ? -14.110 -7.943 -1.169 1.00 83.81 166 ARG A C 1
ATOM 1259 O O . ARG A 1 166 ? -13.425 -8.779 -0.596 1.00 83.81 166 ARG A O 1
ATOM 1266 N N . LYS A 1 167 ? -14.735 -6.979 -0.494 1.00 80.88 167 LYS A N 1
ATOM 1267 C CA . LYS A 1 167 ? -14.646 -6.876 0.972 1.00 80.88 167 LYS A CA 1
ATOM 1268 C C . LYS A 1 167 ? -15.301 -8.057 1.669 1.00 80.88 167 LYS A C 1
ATOM 1270 O O . LYS A 1 167 ? -14.768 -8.529 2.667 1.00 80.88 167 LYS A O 1
ATOM 1275 N N . LEU A 1 168 ? -16.440 -8.499 1.143 1.00 79.75 168 LEU A N 1
ATOM 1276 C CA . LEU A 1 168 ? -17.201 -9.614 1.698 1.00 79.75 168 LEU A CA 1
ATOM 1277 C C . LEU A 1 168 ? -16.585 -10.962 1.314 1.00 79.75 168 LEU A C 1
ATOM 1279 O O . LEU A 1 168 ? -16.453 -11.837 2.163 1.00 79.75 168 LEU A O 1
ATOM 1283 N N . TYR A 1 169 ? -16.176 -11.109 0.051 1.00 80.25 169 TYR A N 1
ATOM 1284 C CA . TYR A 1 169 ? -15.847 -12.406 -0.539 1.00 80.25 169 TYR A CA 1
ATOM 1285 C C . TYR A 1 169 ? -14.431 -12.542 -1.110 1.00 80.25 169 TYR A C 1
ATOM 1287 O O . TYR A 1 169 ? -14.007 -13.657 -1.406 1.00 80.25 169 TYR A O 1
ATOM 1295 N N . GLY A 1 170 ? -13.676 -11.450 -1.246 1.00 72.38 170 GLY A N 1
ATOM 1296 C CA . GLY A 1 170 ? -12.324 -11.451 -1.824 1.00 72.38 170 GLY A CA 1
ATOM 1297 C C . GLY A 1 170 ? -11.355 -12.364 -1.079 1.00 72.38 170 GLY A C 1
ATOM 1298 O O . GLY A 1 170 ? -10.593 -13.080 -1.713 1.00 72.38 170 GLY A O 1
ATOM 1299 N N . LYS A 1 171 ? -11.491 -12.450 0.252 1.00 73.94 171 LYS A N 1
ATOM 1300 C CA . LYS A 1 171 ? -10.689 -13.350 1.098 1.00 73.94 171 LYS A CA 1
ATOM 1301 C C . LYS A 1 171 ? -10.915 -14.840 0.814 1.00 73.94 171 LYS A C 1
ATOM 1303 O O . LYS A 1 171 ? -10.065 -15.651 1.157 1.00 73.94 171 LYS A O 1
ATOM 1308 N N . PHE A 1 172 ? -12.061 -15.207 0.236 1.00 77.81 172 PHE A N 1
ATOM 1309 C CA . PHE A 1 172 ? -12.393 -16.601 -0.080 1.00 77.81 172 PHE A CA 1
ATOM 1310 C C . PHE A 1 172 ? -12.090 -16.955 -1.536 1.00 77.81 172 PHE A C 1
ATOM 1312 O O . PHE A 1 172 ? -11.940 -18.129 -1.865 1.00 77.81 172 PHE A O 1
ATOM 1319 N N . SER A 1 173 ? -12.037 -15.967 -2.436 1.00 77.81 173 SER A N 1
ATOM 1320 C CA . SER A 1 173 ? -11.727 -16.213 -3.842 1.00 77.81 173 SER A CA 1
ATOM 1321 C C . SER A 1 173 ? -11.227 -14.966 -4.565 1.00 77.81 173 SER A C 1
ATOM 1323 O O . SER A 1 173 ? -11.915 -13.941 -4.620 1.00 77.81 173 SER A O 1
ATOM 1325 N N . ARG A 1 174 ? -10.095 -15.123 -5.264 1.00 76.31 174 ARG A N 1
ATOM 1326 C CA . ARG A 1 174 ? -9.485 -14.101 -6.132 1.00 76.31 174 ARG A CA 1
ATOM 1327 C C . ARG A 1 174 ? -10.420 -13.577 -7.224 1.00 76.31 174 ARG A C 1
ATOM 1329 O O . ARG A 1 174 ? -10.261 -12.456 -7.696 1.00 76.31 174 ARG A O 1
ATOM 1336 N N . ARG A 1 175 ? -11.444 -14.345 -7.620 1.00 79.12 175 ARG A N 1
ATOM 1337 C CA . ARG A 1 175 ? -12.435 -13.906 -8.624 1.00 79.12 175 ARG A CA 1
ATOM 1338 C C . ARG A 1 175 ? -13.204 -12.652 -8.196 1.00 79.12 175 ARG A C 1
ATOM 1340 O O . ARG A 1 175 ? -13.695 -11.916 -9.050 1.00 79.12 175 ARG A O 1
ATOM 1347 N N . PHE A 1 176 ? -13.315 -12.424 -6.886 1.00 77.56 176 PHE A N 1
ATOM 1348 C CA . PHE A 1 176 ? -13.998 -11.268 -6.311 1.00 77.56 176 PHE A CA 1
ATOM 1349 C C . PHE A 1 176 ? -13.068 -10.078 -6.085 1.00 77.56 176 PHE A C 1
ATOM 1351 O O . PHE A 1 176 ? -13.526 -9.039 -5.615 1.00 77.56 176 PHE A O 1
ATOM 1358 N N . GLU A 1 177 ? -11.783 -10.189 -6.422 1.00 82.88 177 GLU A N 1
ATOM 1359 C CA . GLU A 1 177 ? -10.894 -9.039 -6.414 1.00 82.88 177 GLU A CA 1
ATOM 1360 C C . GLU A 1 177 ? -11.282 -8.007 -7.476 1.00 82.88 177 GLU A C 1
ATOM 1362 O O . GLU A 1 177 ? -11.960 -8.288 -8.468 1.00 82.88 177 GLU A O 1
ATOM 1367 N N . THR A 1 178 ? -10.858 -6.769 -7.239 1.00 84.50 178 THR A N 1
ATOM 1368 C CA . THR A 1 178 ? -11.195 -5.616 -8.073 1.00 84.50 178 THR A CA 1
ATOM 1369 C C . THR A 1 178 ? -9.906 -4.996 -8.583 1.00 84.50 178 THR A C 1
ATOM 1371 O O . THR A 1 178 ? -8.992 -4.750 -7.804 1.00 84.50 178 THR A O 1
ATOM 1374 N N . ASN A 1 179 ? -9.811 -4.701 -9.870 1.00 90.56 179 ASN A N 1
ATOM 1375 C CA . ASN A 1 179 ? -8.642 -3.998 -10.394 1.00 90.56 179 ASN A CA 1
ATOM 1376 C C . ASN A 1 179 ? -8.659 -2.533 -9.934 1.00 90.56 179 ASN A C 1
ATOM 1378 O O . ASN A 1 179 ? -9.732 -2.001 -9.618 1.00 90.56 179 ASN A O 1
ATOM 1382 N N . LEU A 1 180 ? -7.490 -1.893 -9.876 1.00 91.38 180 LEU A N 1
ATOM 1383 C CA . LEU A 1 180 ? -7.396 -0.443 -9.691 1.00 91.38 180 LEU A CA 1
ATOM 1384 C C . LEU A 1 180 ? -6.984 0.219 -10.999 1.00 91.38 180 LEU A C 1
ATOM 1386 O O . LEU A 1 180 ? -6.031 -0.224 -11.628 1.00 91.38 180 LEU A O 1
ATOM 1390 N N . PHE A 1 181 ? -7.645 1.310 -11.365 1.00 93.31 181 PHE A N 1
ATOM 1391 C CA . PHE A 1 181 ? -7.209 2.165 -12.466 1.00 93.31 181 PHE A CA 1
ATOM 1392 C C . PHE A 1 181 ? -6.396 3.326 -11.928 1.00 93.31 181 PHE A C 1
ATOM 1394 O O . PHE A 1 181 ? -6.876 4.035 -11.044 1.00 93.31 181 PHE A O 1
ATOM 1401 N N . ILE A 1 182 ? -5.201 3.520 -12.478 1.00 94.12 182 ILE A N 1
ATOM 1402 C CA . ILE A 1 182 ? -4.325 4.654 -12.199 1.00 94.12 182 ILE A CA 1
ATOM 1403 C C . ILE A 1 182 ? -4.689 5.764 -13.180 1.00 94.12 182 ILE A C 1
ATOM 1405 O O . ILE A 1 182 ? -4.585 5.597 -14.394 1.00 94.12 182 ILE A O 1
ATOM 1409 N N . ARG A 1 183 ? -5.148 6.898 -12.660 1.00 93.56 183 ARG A N 1
ATOM 1410 C CA . ARG A 1 183 ? -5.692 7.996 -13.455 1.00 93.56 183 ARG A CA 1
ATOM 1411 C C . ARG A 1 183 ? -5.164 9.338 -12.979 1.00 93.56 183 ARG A C 1
ATOM 1413 O O . ARG A 1 183 ? -5.025 9.577 -11.782 1.00 93.56 183 ARG A O 1
ATOM 1420 N N . LEU A 1 184 ? -4.897 10.211 -13.936 1.00 87.94 184 LEU A N 1
ATOM 1421 C CA . LEU A 1 184 ? -4.843 11.658 -13.758 1.00 87.94 184 LEU A CA 1
ATOM 1422 C C . LEU A 1 184 ? -6.217 12.199 -14.200 1.00 87.94 184 LEU A C 1
ATOM 1424 O O . LEU A 1 184 ? -6.901 11.505 -14.960 1.00 87.94 184 LEU A O 1
ATOM 1428 N N . PRO A 1 185 ? -6.687 13.376 -13.746 1.00 79.19 185 PRO A N 1
ATOM 1429 C CA . PRO A 1 185 ? -7.935 13.940 -14.256 1.00 79.19 185 PRO A CA 1
ATOM 1430 C C . PRO A 1 185 ? -8.002 13.901 -15.793 1.00 79.19 185 PRO A C 1
ATOM 1432 O O . PRO A 1 185 ? -7.211 14.547 -16.471 1.00 79.19 185 PRO A O 1
ATOM 1435 N N . GLY A 1 186 ? -8.916 13.085 -16.329 1.00 74.50 186 GLY A N 1
ATOM 1436 C CA . GLY A 1 186 ? -9.129 12.906 -17.770 1.00 74.50 186 GLY A CA 1
ATOM 1437 C C . GLY A 1 186 ? -8.192 11.933 -18.504 1.00 74.50 186 GLY A C 1
ATOM 1438 O O . GLY A 1 186 ? -8.426 11.691 -19.682 1.00 74.50 186 GLY A O 1
ATOM 1439 N N . ILE A 1 187 ? -7.171 11.351 -17.858 1.00 87.12 187 ILE A N 1
ATOM 1440 C CA . ILE A 1 187 ? -6.170 10.492 -18.523 1.00 87.12 187 ILE A CA 1
ATOM 1441 C C . ILE A 1 187 ? -5.967 9.191 -17.736 1.00 87.12 187 ILE A C 1
ATOM 1443 O O . ILE A 1 187 ? -5.581 9.206 -16.565 1.00 87.12 187 ILE A O 1
ATOM 1447 N N . GLU A 1 188 ? -6.193 8.048 -18.386 1.00 88.94 188 GLU A N 1
ATOM 1448 C CA . GLU A 1 188 ? -5.840 6.738 -17.836 1.00 88.94 188 GLU A CA 1
ATOM 1449 C C . GLU A 1 188 ? -4.351 6.458 -18.062 1.00 88.94 188 GLU A C 1
ATOM 1451 O O . GLU A 1 188 ? -3.885 6.414 -19.195 1.00 88.94 188 GLU A O 1
ATOM 1456 N N . MET A 1 189 ? -3.606 6.290 -16.969 1.00 91.88 189 MET A N 1
ATOM 1457 C CA . MET A 1 189 ? -2.148 6.109 -16.977 1.00 91.88 189 MET A CA 1
ATOM 1458 C C . MET A 1 189 ? -1.732 4.656 -16.740 1.00 91.88 189 MET A C 1
ATOM 1460 O O . MET A 1 189 ? -0.546 4.333 -16.770 1.00 91.88 189 MET A O 1
ATOM 1464 N N . GLY A 1 190 ? -2.686 3.773 -16.451 1.00 93.19 190 GLY A N 1
ATOM 1465 C CA . GLY A 1 190 ? -2.422 2.363 -16.216 1.00 93.19 190 GLY A CA 1
ATOM 1466 C C . GLY A 1 190 ? -3.451 1.696 -15.315 1.00 93.19 190 GLY A C 1
ATOM 1467 O O . GLY A 1 190 ? -4.446 2.293 -14.895 1.00 93.19 190 GLY A O 1
ATOM 1468 N N . LYS A 1 191 ? -3.186 0.440 -14.977 1.00 94.44 191 LYS A N 1
ATOM 1469 C CA . LYS A 1 191 ? -4.033 -0.395 -14.129 1.00 94.44 191 LYS A CA 1
ATOM 1470 C C . LYS A 1 191 ? -3.207 -1.385 -13.315 1.00 94.44 191 LYS A C 1
ATOM 1472 O O . LYS A 1 191 ? -2.196 -1.911 -13.768 1.00 94.44 191 LYS A O 1
ATOM 1477 N N . ILE A 1 192 ? -3.683 -1.654 -12.106 1.00 93.62 192 ILE A N 1
ATOM 1478 C CA . ILE A 1 192 ? -3.205 -2.719 -11.228 1.00 93.62 192 ILE A CA 1
ATOM 1479 C C . ILE A 1 192 ? -4.233 -3.845 -11.315 1.00 93.62 192 ILE A C 1
ATOM 1481 O O . ILE A 1 192 ? -5.352 -3.729 -10.800 1.00 93.62 192 ILE A O 1
ATOM 1485 N N . ILE A 1 193 ? -3.860 -4.909 -12.014 1.00 91.38 193 ILE A N 1
ATOM 1486 C CA . ILE A 1 193 ? -4.665 -6.103 -12.242 1.00 91.38 193 ILE A CA 1
ATOM 1487 C C . ILE A 1 193 ? -4.402 -7.068 -11.093 1.00 91.38 193 ILE A C 1
ATOM 1489 O O . ILE A 1 193 ? -3.294 -7.574 -10.952 1.00 91.38 193 ILE A O 1
ATOM 1493 N N . ARG A 1 194 ? -5.418 -7.323 -10.272 1.00 86.88 194 ARG A N 1
ATOM 1494 C CA . ARG A 1 194 ? -5.305 -8.248 -9.132 1.00 86.88 194 ARG A CA 1
ATOM 1495 C C . ARG A 1 194 ? -6.083 -9.538 -9.350 1.00 86.88 194 ARG A C 1
ATOM 1497 O O . ARG A 1 194 ? -5.661 -10.621 -8.967 1.00 86.88 194 ARG A O 1
ATOM 1504 N N . ARG A 1 195 ? -7.206 -9.432 -10.059 1.00 83.38 195 ARG A N 1
ATOM 1505 C CA . ARG A 1 195 ? -8.004 -10.590 -10.449 1.00 83.38 195 ARG A CA 1
ATOM 1506 C C . ARG A 1 195 ? -7.361 -11.296 -11.638 1.00 83.38 195 ARG A C 1
ATOM 1508 O O . ARG A 1 195 ? -7.000 -10.633 -12.607 1.00 83.38 195 ARG A O 1
ATOM 1515 N N . THR A 1 196 ? -7.368 -12.626 -11.601 1.00 75.75 196 THR A N 1
ATOM 1516 C CA . THR A 1 196 ? -7.089 -13.490 -12.752 1.00 75.75 196 THR A CA 1
ATOM 1517 C C . THR A 1 196 ? -7.937 -13.058 -13.952 1.00 75.75 196 THR A C 1
ATOM 1519 O O . THR A 1 196 ? -9.169 -13.135 -13.921 1.00 75.75 196 THR A O 1
ATOM 1522 N N . ASN A 1 197 ? -7.296 -12.522 -14.985 1.00 66.81 197 ASN A N 1
ATOM 1523 C CA . ASN A 1 197 ? -7.961 -12.152 -16.231 1.00 66.81 197 ASN A CA 1
ATOM 1524 C C . ASN A 1 197 ? -8.276 -13.410 -17.073 1.00 66.81 197 ASN A C 1
ATOM 1526 O O . ASN A 1 197 ? -7.941 -14.532 -16.695 1.00 66.81 197 ASN A O 1
ATOM 1530 N N . GLY A 1 198 ? -8.929 -13.232 -18.227 1.00 57.84 198 GLY A N 1
ATOM 1531 C CA . GLY A 1 198 ? -9.254 -14.341 -19.138 1.00 57.84 198 GLY A CA 1
ATOM 1532 C C . GLY A 1 198 ? -8.034 -15.095 -19.691 1.00 57.84 198 GLY A C 1
ATOM 1533 O O . GLY A 1 198 ? -8.204 -16.179 -20.235 1.00 57.84 198 GLY A O 1
ATOM 1534 N N . THR A 1 199 ? -6.820 -14.558 -19.523 1.00 62.31 199 THR A N 1
ATOM 1535 C CA . THR A 1 199 ? -5.543 -15.193 -19.887 1.00 62.31 199 THR A CA 1
ATOM 1536 C C . THR A 1 199 ? -4.833 -15.844 -18.692 1.00 62.31 199 THR A C 1
ATOM 1538 O O . THR A 1 199 ? -3.706 -16.307 -18.831 1.00 62.31 199 THR A O 1
ATOM 1541 N N . GLY A 1 200 ? -5.474 -15.914 -17.518 1.00 67.94 200 GLY A N 1
ATOM 1542 C CA . GLY A 1 200 ? -4.908 -16.545 -16.320 1.00 67.94 200 GLY A CA 1
ATOM 1543 C C . GLY A 1 200 ? -3.945 -15.661 -15.520 1.00 67.94 200 GLY A C 1
ATOM 1544 O O . GLY A 1 200 ? -3.377 -16.109 -14.527 1.00 67.94 200 GLY A O 1
ATOM 1545 N N . GLU A 1 201 ? -3.766 -14.402 -15.910 1.00 72.50 201 GLU A N 1
ATOM 1546 C CA . GLU A 1 201 ? -2.794 -13.486 -15.319 1.00 72.50 201 GLU A CA 1
ATOM 1547 C C . GLU A 1 201 ? -3.421 -12.663 -14.190 1.00 72.50 201 GLU A C 1
ATOM 1549 O O . GLU A 1 201 ? -4.496 -12.074 -14.330 1.00 72.50 201 GLU A O 1
ATOM 1554 N N . ALA A 1 202 ? -2.723 -12.612 -13.061 1.00 83.38 202 ALA A N 1
ATOM 1555 C CA . ALA A 1 202 ? -3.043 -11.825 -11.879 1.00 83.38 202 ALA A CA 1
ATOM 1556 C C . ALA A 1 202 ? -1.764 -11.140 -11.384 1.00 83.38 202 ALA A C 1
ATOM 1558 O O . ALA A 1 202 ? -0.665 -11.489 -11.814 1.00 83.38 202 ALA A O 1
ATOM 1559 N N . ASP A 1 203 ? -1.915 -10.181 -10.476 1.00 88.94 203 ASP A N 1
ATOM 1560 C CA . ASP A 1 203 ? -0.800 -9.488 -9.832 1.00 88.94 203 ASP A CA 1
ATOM 1561 C C . ASP A 1 203 ? 0.111 -8.735 -10.824 1.00 88.94 203 ASP A C 1
ATOM 1563 O O . ASP A 1 203 ? 1.338 -8.827 -10.802 1.00 88.94 203 ASP A O 1
ATOM 1567 N N . VAL A 1 204 ? -0.513 -7.974 -11.730 1.00 93.31 204 VAL A N 1
ATOM 1568 C CA . VAL A 1 204 ? 0.163 -7.242 -12.813 1.00 93.31 204 VAL A CA 1
ATOM 1569 C C . VAL A 1 204 ? -0.049 -5.738 -12.681 1.00 93.31 204 VAL A C 1
ATOM 1571 O O . VAL A 1 204 ? -1.171 -5.271 -12.496 1.00 93.31 204 VAL A O 1
ATOM 1574 N N . LEU A 1 205 ? 1.018 -4.960 -12.844 1.00 95.25 205 LEU A N 1
ATOM 1575 C CA . LEU A 1 205 ? 0.944 -3.529 -13.127 1.00 95.25 205 LEU A CA 1
ATOM 1576 C C . LEU A 1 205 ? 1.130 -3.316 -14.629 1.00 95.25 205 LEU A C 1
ATOM 1578 O O . LEU A 1 205 ? 2.139 -3.730 -15.191 1.00 95.25 205 LEU A O 1
ATOM 1582 N N . GLU A 1 206 ? 0.179 -2.640 -15.259 1.00 94.56 206 GLU A N 1
ATOM 1583 C CA . GLU A 1 206 ? 0.248 -2.220 -16.659 1.00 94.56 206 GLU A CA 1
ATOM 1584 C C . GLU A 1 206 ? 0.173 -0.695 -16.712 1.00 94.56 206 GLU A C 1
ATOM 1586 O O . GLU A 1 206 ? -0.703 -0.097 -16.088 1.00 94.56 206 GLU A O 1
ATOM 1591 N N . LEU A 1 207 ? 1.109 -0.066 -17.414 1.00 94.00 207 LEU A N 1
ATOM 1592 C CA . LEU A 1 207 ? 1.234 1.382 -17.531 1.00 94.00 207 LEU A CA 1
ATOM 1593 C C . LEU A 1 207 ? 0.964 1.819 -18.965 1.00 94.00 207 LEU A C 1
ATOM 1595 O O . LEU A 1 207 ? 1.501 1.251 -19.916 1.00 94.00 207 LEU A O 1
ATOM 1599 N N . THR A 1 208 ? 0.174 2.877 -19.093 1.00 88.38 208 THR A N 1
ATOM 1600 C CA . THR A 1 208 ? -0.205 3.485 -20.363 1.00 88.38 208 THR A CA 1
ATOM 1601 C C . THR A 1 208 ? 0.414 4.881 -20.410 1.00 88.38 208 THR A C 1
ATOM 1603 O O . THR A 1 208 ? -0.088 5.821 -19.797 1.00 88.38 208 THR A O 1
ATOM 1606 N N . GLY A 1 209 ? 1.546 5.011 -21.106 1.00 80.88 209 GLY A N 1
ATOM 1607 C CA . GLY A 1 209 ? 2.279 6.274 -21.261 1.00 80.88 209 GLY A CA 1
ATOM 1608 C C . GLY A 1 209 ? 3.278 6.594 -20.139 1.00 80.88 209 GLY A C 1
ATOM 1609 O O . GLY A 1 209 ? 3.594 5.756 -19.297 1.00 80.88 209 GLY A O 1
ATOM 1610 N N . ASP A 1 210 ? 3.792 7.830 -20.152 1.00 83.25 210 ASP A N 1
ATOM 1611 C CA . ASP A 1 210 ? 4.909 8.282 -19.298 1.00 83.25 210 ASP A CA 1
ATOM 1612 C C . ASP A 1 210 ? 4.559 9.454 -18.368 1.00 83.25 210 ASP A C 1
ATOM 1614 O O . ASP A 1 210 ? 5.444 10.068 -17.774 1.00 83.25 210 ASP A O 1
ATOM 1618 N N . ALA A 1 211 ? 3.272 9.783 -18.233 1.00 85.69 211 ALA A N 1
ATOM 1619 C CA . ALA A 1 211 ? 2.822 10.912 -17.415 1.00 85.69 211 ALA A CA 1
ATOM 1620 C C . ALA A 1 211 ? 3.084 10.713 -15.908 1.00 85.69 211 ALA A C 1
ATOM 1622 O O . ALA A 1 211 ? 3.275 11.684 -15.176 1.00 85.69 211 ALA A O 1
ATOM 1623 N N . LEU A 1 212 ? 3.121 9.461 -15.444 1.00 89.56 212 LEU A N 1
ATOM 1624 C CA . LEU A 1 212 ? 3.469 9.097 -14.073 1.00 89.56 212 LEU A CA 1
ATOM 1625 C C . LEU A 1 212 ? 4.873 8.487 -14.035 1.00 89.56 212 LEU A C 1
ATOM 1627 O O . LEU A 1 212 ? 5.178 7.583 -14.813 1.00 89.56 212 LEU A O 1
ATOM 1631 N N . ASP A 1 213 ? 5.709 8.922 -13.086 1.00 92.25 213 ASP A N 1
ATOM 1632 C CA . ASP A 1 213 ? 7.007 8.281 -12.849 1.00 92.25 213 ASP A CA 1
ATOM 1633 C C . ASP A 1 213 ? 6.796 6.788 -12.548 1.00 92.25 213 ASP A C 1
ATOM 1635 O O . ASP A 1 213 ? 6.169 6.407 -11.553 1.00 92.25 213 ASP A O 1
ATOM 1639 N N . ARG A 1 214 ? 7.341 5.934 -13.420 1.00 93.88 214 ARG A N 1
ATOM 1640 C CA . ARG A 1 214 ? 7.177 4.478 -13.355 1.00 93.88 214 ARG A CA 1
ATOM 1641 C C . ARG A 1 214 ? 7.700 3.896 -12.044 1.00 93.88 214 ARG A C 1
ATOM 1643 O O . ARG A 1 214 ? 7.125 2.933 -11.548 1.00 93.88 214 ARG A O 1
ATOM 1650 N N . ARG A 1 215 ? 8.707 4.517 -11.416 1.00 95.31 215 ARG A N 1
ATOM 1651 C CA . ARG A 1 215 ? 9.194 4.123 -10.081 1.00 95.31 215 ARG A CA 1
ATOM 1652 C C . ARG A 1 215 ? 8.099 4.272 -9.033 1.00 95.31 215 ARG A C 1
ATOM 1654 O O . ARG A 1 215 ? 7.890 3.384 -8.212 1.00 95.31 215 ARG A O 1
ATOM 1661 N N . VAL A 1 216 ? 7.359 5.377 -9.086 1.00 95.19 216 VAL A N 1
ATOM 1662 C CA . VAL A 1 216 ? 6.252 5.648 -8.162 1.00 95.19 216 VAL A CA 1
ATOM 1663 C C . VAL A 1 216 ? 5.081 4.701 -8.426 1.00 95.19 216 VAL A C 1
ATOM 1665 O O . VAL A 1 216 ? 4.469 4.211 -7.478 1.00 95.19 216 VAL A O 1
ATOM 1668 N N . ALA A 1 217 ? 4.800 4.387 -9.693 1.00 95.75 217 ALA A N 1
ATOM 1669 C CA . ALA A 1 217 ? 3.764 3.423 -10.053 1.00 95.75 217 ALA A CA 1
ATOM 1670 C C . ALA A 1 217 ? 4.103 1.991 -9.596 1.00 95.75 217 ALA A C 1
ATOM 1672 O O . ALA A 1 217 ? 3.253 1.317 -9.011 1.00 95.75 217 ALA A O 1
ATOM 1673 N N . VAL A 1 218 ? 5.355 1.554 -9.783 1.00 96.12 218 VAL A N 1
ATOM 1674 C CA . VAL A 1 218 ? 5.854 0.270 -9.268 1.00 96.12 218 VAL A CA 1
ATOM 1675 C C . VAL A 1 218 ? 5.756 0.237 -7.745 1.00 96.12 218 VAL A C 1
ATOM 1677 O O . VAL A 1 218 ? 5.201 -0.716 -7.209 1.00 96.12 218 VAL A O 1
ATOM 1680 N N . ALA A 1 219 ? 6.176 1.294 -7.041 1.00 95.75 219 ALA A N 1
ATOM 1681 C CA . ALA A 1 219 ? 6.014 1.371 -5.588 1.00 95.75 219 ALA A CA 1
ATOM 1682 C C . ALA A 1 219 ? 4.550 1.275 -5.140 1.00 95.75 219 ALA A C 1
ATOM 1684 O O . ALA A 1 219 ? 4.253 0.602 -4.152 1.00 95.75 219 ALA A O 1
ATOM 1685 N N . LEU A 1 220 ? 3.628 1.924 -5.855 1.00 95.56 220 LEU A N 1
ATOM 1686 C CA . LEU A 1 220 ? 2.200 1.823 -5.569 1.00 95.56 220 LEU A CA 1
ATOM 1687 C C . LEU A 1 220 ? 1.706 0.381 -5.702 1.00 95.56 220 LEU A C 1
ATOM 1689 O O . LEU A 1 220 ? 1.053 -0.114 -4.784 1.00 95.56 220 LEU A O 1
ATOM 1693 N N . ALA A 1 221 ? 2.048 -0.298 -6.797 1.00 94.81 221 ALA A N 1
ATOM 1694 C CA . ALA A 1 221 ? 1.703 -1.701 -6.993 1.00 94.81 221 ALA A CA 1
ATOM 1695 C C . ALA A 1 221 ? 2.317 -2.595 -5.904 1.00 94.81 221 ALA A C 1
ATOM 1697 O O . ALA A 1 221 ? 1.595 -3.387 -5.302 1.00 94.81 221 ALA A O 1
ATOM 1698 N N . THR A 1 222 ? 3.593 -2.398 -5.552 1.00 93.81 222 THR A N 1
ATOM 1699 C CA . THR A 1 222 ? 4.255 -3.113 -4.450 1.00 93.81 222 THR A CA 1
ATOM 1700 C C . THR A 1 222 ? 3.490 -2.961 -3.136 1.00 93.81 222 THR A C 1
ATOM 1702 O O . THR A 1 222 ? 3.268 -3.946 -2.434 1.00 93.81 222 THR A O 1
ATOM 1705 N N . VAL A 1 223 ? 3.054 -1.743 -2.794 1.00 91.88 223 VAL A N 1
ATOM 1706 C CA . VAL A 1 223 ? 2.274 -1.486 -1.572 1.00 91.88 223 VAL A CA 1
ATOM 1707 C C . VAL A 1 223 ? 0.897 -2.143 -1.631 1.00 91.88 223 VAL A C 1
ATOM 1709 O O . VAL A 1 223 ? 0.457 -2.697 -0.624 1.00 91.88 223 VAL A O 1
ATOM 1712 N N . VAL A 1 224 ? 0.221 -2.098 -2.780 1.00 90.12 224 VAL A N 1
ATOM 1713 C CA . VAL A 1 224 ? -1.098 -2.719 -2.969 1.00 90.12 224 VAL A CA 1
ATOM 1714 C C . VAL A 1 224 ? -1.009 -4.238 -2.805 1.00 90.12 224 VAL A C 1
ATOM 1716 O O . VAL A 1 224 ? -1.734 -4.789 -1.979 1.00 90.12 224 VAL A O 1
ATOM 1719 N N . PHE A 1 225 ? -0.093 -4.896 -3.520 1.00 87.38 225 PHE A N 1
ATOM 1720 C CA . PHE A 1 225 ? 0.070 -6.352 -3.480 1.00 87.38 225 PHE A CA 1
ATOM 1721 C C . PHE A 1 225 ? 0.670 -6.852 -2.161 1.00 87.38 225 PHE A C 1
ATOM 1723 O O . PHE A 1 225 ? 0.300 -7.912 -1.672 1.00 87.38 225 PHE A O 1
ATOM 1730 N N . GLY A 1 226 ? 1.568 -6.086 -1.535 1.00 78.81 226 GLY A N 1
ATOM 1731 C CA . GLY A 1 226 ? 2.212 -6.491 -0.281 1.00 78.81 226 GLY A CA 1
ATOM 1732 C C . GLY A 1 226 ? 1.350 -6.326 0.978 1.00 78.81 226 GLY A C 1
ATOM 1733 O O . GLY A 1 226 ? 1.727 -6.835 2.035 1.00 78.81 226 GLY A O 1
ATOM 1734 N N . ARG A 1 227 ? 0.218 -5.606 0.912 1.00 70.25 227 ARG A N 1
ATOM 1735 C CA . ARG A 1 227 ? -0.689 -5.399 2.063 1.00 70.25 227 ARG A CA 1
ATOM 1736 C C . ARG A 1 227 ? -2.060 -6.047 1.947 1.00 70.25 227 ARG A C 1
ATOM 1738 O O . ARG A 1 227 ? -2.708 -6.192 2.984 1.00 70.25 227 ARG A O 1
ATOM 1745 N N . GLU A 1 228 ? -2.537 -6.345 0.747 1.00 56.75 228 GLU A N 1
ATOM 1746 C CA . GLU A 1 228 ? -3.892 -6.859 0.532 1.00 56.75 228 GLU A CA 1
ATOM 1747 C C . GLU A 1 228 ? -3.817 -8.321 0.062 1.00 56.75 228 GLU A C 1
ATOM 1749 O O . GLU A 1 228 ? -3.691 -8.535 -1.140 1.00 56.75 228 GLU A O 1
ATOM 1754 N N . PRO A 1 229 ? -3.850 -9.314 0.978 1.00 43.12 229 PRO A N 1
ATOM 1755 C CA . PRO A 1 229 ? -4.227 -10.680 0.628 1.00 43.12 229 PRO A CA 1
ATOM 1756 C C . PRO A 1 229 ? -5.738 -10.806 0.384 1.00 43.12 229 PRO A C 1
ATOM 1758 O O . PRO A 1 229 ? -6.520 -9.983 0.932 1.00 43.12 229 PRO A O 1
#

Secondary structure (DSSP, 8-state):
---GGG--SEEEEPSSPPTTPEEEEE-TT--EEEEEE----HHHHHHHHHHHHHHHHHHHHHHHHHHTT-HHHHHHHHHHHHHHHHHHHHHSPPPEEEEEETTEEEEEEEEEETTEEEEE-TTS-EEEEEEE-GGGGTS--EEEEEETTEEEEEEEES-HHHHHHHHHHTTT-GGG---EEEEETTEEEEEEE-S--TTS--SEEEE-SSSS-HHHHHHHHHHHHHH--

Foldseek 3Di:
DDDALLPAQKWFWDADDDAQDKIFIAHPVRHTRKIKGQHQDPLVVVLVVVLVVLLVVLVVVLVVCVVVVNNVVSVVSNVVSVVVSVVSVVPDDWDWMFIDGVNHGAWIWTRPDVQKIWIAGPVRHTQWIWHWDPCLLVWWTKIFTGDPRHTQWMWIWPDGVLSVQCNVCVVPDLQSDTKIFIDDVVDTFWIQAAHLDPVRGHLMTGGDDDSGPSSSSVSVSSVVNSHRD

Sequence (229 aa):
MPAGPFSQTRYRFTPGLRSGETAHIRDDGGKVLLSYRSFASVIGVIATLITGVVLIAGIAGTLFLIHEKSPLRAIVALALTLAFALLIRYLVPRTNTTLFDDGTPALIITQRAAATYVVSAPNGTILGQLRKSPFSFLGRTRWTVTHNGRVLAEAIDESFGRAILRKLYGKFSRRFETNLFIRLPGIEMGKIIRRTNGTGEADVLELTGDALDRRVAVALATVVFGREP

Radius of gyration: 19.84 Å; chains: 1; bounding box: 50×35×56 Å